Protein AF-G1V9B4-F1 (afdb_monomer_lite)

Sequence (211 aa):
GATESQLAQVEAMRAEVVKQATEEMLRSFDQSVAQRWAAVNGNSDEVGRAISQANELRETIQQFGEGSAQVAELLKLHAAETAQDAQDAAKSEYDSLKAQMDALEQQRVQLQQQAIQEQINAINEQLSAAKTLKSTWEGLDKSLGQSRYNLFAGSANLDAENRLGTVQAEFRRLSGLALGGDSDAAGQLAGVGTSLLDIVKQTAGTEEEYL

Foldseek 3Di:
DDDVVVVVVVVVVVVVVVVVVVVVVVVVVVLVVQCVVCVVVVNNVVSVVVNVLVVVLVVCCVVANCPDPSSVVSVVVVVVVVVVVVVVVVVVVVVVVVVVVVVVVVVVVVVVVVVVVVVVVVVVVVVVLVVLLVVLVVLLVVLLVVLVVCLVPDDDADPQPVVLVVLVVLLVVLVVVVVVVNSVSSNCNSVSVSSNSVSVSRVVVVVVVPD

Secondary structure (DSSP, 8-state):
---HHHHHHHHHHHHHHHHHHHHHHHHHHHHHHHHHHHHHHT-HHHHHHHHHHHHHHHHHHHHH-TTSHHHHHHHHHHHHHHHHHHHHHHHHHHHHHHHHHHHHHHHHHHHHHHHHHHHHHHHHHHHHHHHHHHHHHHHHHHHHHHHHHHHHH----SSHHHHHHHHHHHHHHHHHHHHTT-HHHHHHHHHHHHHHHHHHHHHHTTGGGG-

pLDDT: mean 85.79, std 14.51, range [43.0, 98.69]

Radius of gyration: 52.13 Å; chains: 1; bounding box: 95×35×149 Å

Structure (mmCIF, N/CA/C/O backbone):
data_AF-G1V9B4-F1
#
_entry.id   AF-G1V9B4-F1
#
loop_
_atom_site.group_PDB
_atom_site.id
_atom_site.type_symbol
_atom_site.label_atom_id
_atom_site.label_alt_id
_atom_site.label_comp_id
_atom_site.label_asym_id
_atom_site.label_entity_id
_atom_site.label_seq_id
_atom_site.pdbx_PDB_ins_code
_atom_site.Cartn_x
_atom_site.Cartn_y
_atom_site.Cartn_z
_atom_site.occupancy
_atom_site.B_iso_or_equiv
_atom_site.auth_seq_id
_atom_site.auth_comp_id
_atom_site.auth_asym_id
_atom_site.auth_atom_id
_atom_site.pdbx_PDB_model_num
ATOM 1 N N . GLY A 1 1 ? -48.824 -23.141 65.023 1.00 57.88 1 GLY A N 1
ATOM 2 C CA . GLY A 1 1 ? -48.676 -23.065 63.559 1.00 57.88 1 GLY A CA 1
ATOM 3 C C . GLY A 1 1 ? -48.365 -21.634 63.196 1.00 57.88 1 GLY A C 1
ATOM 4 O O . GLY A 1 1 ? -48.876 -20.756 63.880 1.00 57.88 1 GLY A O 1
ATOM 5 N N . ALA A 1 2 ? -47.501 -21.402 62.207 1.00 59.00 2 ALA A N 1
ATOM 6 C CA . ALA A 1 2 ? -47.277 -20.059 61.669 1.00 59.00 2 ALA A CA 1
ATOM 7 C C . ALA A 1 2 ? -48.609 -19.480 61.166 1.00 59.00 2 ALA A C 1
ATOM 9 O O . ALA A 1 2 ? -49.435 -20.223 60.632 1.00 59.00 2 ALA A O 1
ATOM 10 N N . THR A 1 3 ? -48.849 -18.190 61.386 1.00 77.56 3 THR A N 1
ATOM 11 C CA . THR A 1 3 ? -50.066 -17.524 60.898 1.00 77.56 3 THR A CA 1
ATOM 12 C C . THR A 1 3 ? -50.009 -17.399 59.371 1.00 77.56 3 THR A C 1
ATOM 14 O O . THR A 1 3 ? -48.923 -17.287 58.804 1.00 77.56 3 THR A O 1
ATOM 17 N N . GLU A 1 4 ? -51.152 -17.398 58.677 1.00 77.88 4 GLU A N 1
ATOM 18 C CA . GLU A 1 4 ? -51.216 -17.258 57.204 1.00 77.88 4 GLU A CA 1
ATOM 19 C C . GLU A 1 4 ? -50.423 -16.044 56.684 1.00 77.88 4 GLU A C 1
ATOM 21 O O . GLU A 1 4 ? -49.783 -16.115 55.639 1.00 77.88 4 GLU A O 1
ATOM 26 N N . SER A 1 5 ? -50.367 -14.959 57.465 1.00 79.12 5 SER A N 1
ATOM 27 C CA . SER A 1 5 ? -49.554 -13.773 57.167 1.00 79.12 5 SER A CA 1
ATOM 28 C C . SER A 1 5 ? -48.045 -14.048 57.128 1.00 79.12 5 SER A C 1
ATOM 30 O O . SER A 1 5 ? -47.342 -13.427 56.335 1.00 79.12 5 SER A O 1
ATOM 32 N N . GLN A 1 6 ? -47.530 -14.949 57.969 1.00 81.81 6 GLN A N 1
ATOM 33 C CA . GLN A 1 6 ? -46.116 -15.339 57.962 1.00 81.81 6 GLN A CA 1
ATOM 34 C C . GLN A 1 6 ? -45.807 -16.259 56.777 1.00 81.81 6 GLN A C 1
ATOM 36 O O . GLN A 1 6 ? -44.738 -16.144 56.183 1.00 81.81 6 GLN A O 1
ATOM 41 N N . LEU A 1 7 ? -46.750 -17.135 56.403 1.00 83.50 7 LEU A N 1
ATOM 42 C CA . LEU A 1 7 ? -46.621 -17.970 55.206 1.00 83.50 7 LEU A CA 1
ATOM 43 C C . LEU A 1 7 ? -46.573 -17.110 53.935 1.00 83.50 7 LEU A C 1
ATOM 45 O O . LEU A 1 7 ? -45.654 -17.266 53.136 1.00 83.50 7 LEU A O 1
ATOM 49 N N . ALA A 1 8 ? -47.484 -16.142 53.806 1.00 86.19 8 ALA A N 1
ATOM 50 C CA . ALA A 1 8 ? -47.526 -15.222 52.671 1.00 86.19 8 ALA A CA 1
ATOM 51 C C . ALA A 1 8 ? -46.248 -14.370 52.553 1.00 86.19 8 ALA A C 1
ATOM 53 O O . ALA A 1 8 ? -45.741 -14.149 51.455 1.00 86.19 8 ALA A O 1
ATOM 54 N N . GLN A 1 9 ? -45.683 -13.922 53.681 1.00 86.62 9 GLN A N 1
ATOM 55 C CA . GLN A 1 9 ? -44.431 -13.160 53.688 1.00 86.62 9 GLN A CA 1
ATOM 56 C C . GLN A 1 9 ? -43.230 -14.012 53.250 1.00 86.62 9 GLN A C 1
ATOM 58 O O . GLN A 1 9 ? -42.385 -13.550 52.484 1.00 86.62 9 GLN A O 1
ATOM 63 N N . VAL A 1 10 ? -43.163 -15.269 53.697 1.00 89.12 10 VAL A N 1
ATOM 64 C CA . VAL A 1 10 ? -42.107 -16.207 53.292 1.00 89.12 10 VAL A CA 1
ATOM 65 C C . VAL A 1 10 ? -42.236 -16.582 51.815 1.00 89.12 10 VAL A C 1
ATOM 67 O O . VAL A 1 10 ? -41.223 -16.668 51.123 1.00 89.12 10 VAL A O 1
ATOM 70 N N . GLU A 1 11 ? -43.452 -16.777 51.309 1.00 88.75 11 GLU A N 1
ATOM 71 C CA . GLU A 1 11 ? -43.697 -17.029 49.885 1.00 88.75 11 GLU A CA 1
ATOM 72 C C . GLU A 1 11 ? -43.315 -15.827 49.015 1.00 88.75 11 GLU A C 1
ATOM 74 O O . GLU A 1 11 ? -42.654 -16.013 47.994 1.00 88.75 11 GLU A O 1
ATOM 79 N N . ALA A 1 12 ? -43.616 -14.600 49.452 1.00 88.56 12 ALA A N 1
ATOM 80 C CA . ALA A 1 12 ? -43.183 -13.382 48.767 1.00 88.56 12 ALA A CA 1
ATOM 81 C C . ALA A 1 12 ? -41.650 -13.243 48.737 1.00 88.56 12 ALA A C 1
ATOM 83 O O . ALA A 1 12 ? -41.077 -12.962 47.685 1.00 88.56 12 ALA A O 1
ATOM 84 N N . MET A 1 13 ? -40.967 -13.512 49.857 1.00 90.56 13 MET A N 1
ATOM 85 C CA . MET A 1 13 ? -39.498 -13.522 49.894 1.00 90.56 13 MET A CA 1
ATOM 86 C C . MET A 1 13 ? -38.908 -14.598 48.978 1.00 90.56 13 MET A C 1
ATOM 88 O O . MET A 1 13 ? -37.928 -14.342 48.285 1.00 90.56 13 MET A O 1
ATOM 92 N N . ARG A 1 14 ? -39.498 -15.800 48.938 1.00 90.88 14 ARG A N 1
ATOM 93 C CA . ARG A 1 14 ? -39.057 -16.866 48.025 1.00 90.88 14 ARG A CA 1
ATOM 94 C C . ARG A 1 14 ? -39.244 -16.470 46.566 1.00 90.88 14 ARG A C 1
ATOM 96 O O . ARG A 1 14 ? -38.341 -16.710 45.773 1.00 90.88 14 ARG A O 1
ATOM 103 N N . ALA A 1 15 ? -40.379 -15.867 46.220 1.00 91.81 15 ALA A N 1
ATOM 104 C CA . ALA A 1 15 ? -40.644 -15.402 44.864 1.00 91.81 15 ALA A CA 1
ATOM 105 C C . ALA A 1 15 ? -39.626 -14.337 44.424 1.00 91.81 15 ALA A C 1
ATOM 107 O O . ALA A 1 15 ? -39.094 -14.425 43.320 1.00 91.81 15 ALA A O 1
ATOM 108 N N . GLU A 1 16 ? -39.293 -13.391 45.305 1.00 92.25 16 GLU A N 1
ATOM 109 C CA . GLU A 1 16 ? -38.298 -12.351 45.024 1.00 92.25 16 GLU A CA 1
ATOM 110 C C . GLU A 1 16 ? -36.882 -12.926 44.873 1.00 92.25 16 GLU A C 1
ATOM 112 O O . GLU A 1 16 ? -36.182 -12.609 43.915 1.00 92.25 16 GLU A O 1
ATOM 117 N N . VAL A 1 17 ? -36.473 -13.848 45.750 1.00 92.50 17 VAL A N 1
ATOM 118 C CA . VAL A 1 17 ? -35.165 -14.519 45.638 1.00 92.50 17 VAL A CA 1
ATOM 119 C C . VAL A 1 17 ? -35.066 -15.335 44.345 1.00 92.50 17 VAL A C 1
ATOM 121 O O . VAL A 1 17 ? -34.043 -15.292 43.665 1.00 92.50 17 VAL A O 1
ATOM 124 N N . VAL A 1 18 ? -36.127 -16.058 43.971 1.00 94.38 18 VAL A N 1
ATOM 125 C CA . VAL A 1 18 ? -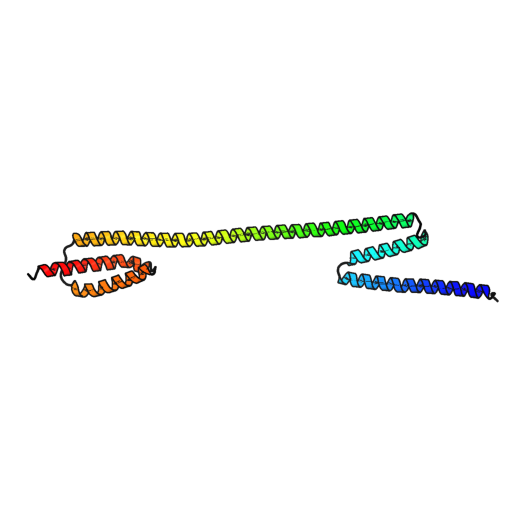36.172 -16.820 42.711 1.00 94.38 18 VAL A CA 1
ATOM 126 C C . VAL A 1 18 ? -36.081 -15.886 41.507 1.00 94.38 18 VAL A C 1
ATOM 128 O O . VAL A 1 18 ? -35.359 -16.184 40.554 1.00 94.38 18 VAL A O 1
ATOM 131 N N . LYS A 1 19 ? -36.769 -14.744 41.551 1.00 93.69 19 LYS A N 1
ATOM 132 C CA . LYS A 1 19 ? -36.711 -13.731 40.498 1.00 93.69 19 LYS A CA 1
ATOM 133 C C . LYS A 1 19 ? -35.289 -13.187 40.332 1.00 93.69 19 LYS A C 1
ATOM 135 O O . LYS A 1 19 ? -34.750 -13.253 39.230 1.00 93.69 19 LYS A O 1
ATOM 140 N N . GLN A 1 20 ? -34.650 -12.759 41.420 1.00 90.19 20 GLN A N 1
ATOM 141 C CA . GLN A 1 20 ? -33.275 -12.245 41.399 1.00 90.19 20 GLN A CA 1
ATOM 142 C C . GLN A 1 20 ? -32.268 -13.291 40.900 1.00 90.19 20 GLN A C 1
ATOM 144 O O . GLN A 1 20 ? -31.407 -12.981 40.080 1.00 90.19 20 GLN A O 1
ATOM 149 N N . ALA A 1 21 ? -32.400 -14.547 41.336 1.00 92.19 21 ALA A N 1
ATOM 150 C CA . ALA A 1 21 ? -31.553 -15.639 40.858 1.00 92.19 21 ALA A CA 1
ATOM 151 C C . ALA A 1 21 ? -31.747 -15.916 39.355 1.00 92.19 21 ALA A C 1
ATOM 153 O O . ALA A 1 21 ? -30.787 -16.228 38.650 1.00 92.19 21 ALA A O 1
ATOM 154 N N . THR A 1 22 ? -32.976 -15.778 38.852 1.00 93.75 22 THR A N 1
ATOM 155 C CA . THR A 1 22 ? -33.285 -15.953 37.425 1.00 93.75 22 THR A CA 1
ATOM 156 C C . THR A 1 22 ? -32.677 -14.829 36.585 1.00 93.75 22 THR A C 1
ATOM 158 O O . THR A 1 22 ? -32.069 -15.098 35.549 1.00 93.75 22 THR A O 1
ATOM 161 N N . GLU A 1 23 ? -32.784 -13.581 37.040 1.00 93.25 23 GLU A N 1
ATOM 162 C CA . GLU A 1 23 ? -32.165 -12.419 36.388 1.00 93.25 23 GLU A CA 1
ATOM 163 C C . GLU A 1 23 ? -30.635 -12.541 36.352 1.00 93.25 23 GLU A C 1
ATOM 165 O O . GLU A 1 23 ? -30.007 -12.278 35.325 1.00 93.25 23 GLU A O 1
ATOM 170 N N . GLU A 1 24 ? -30.031 -13.017 37.442 1.00 93.25 24 GLU A N 1
ATOM 171 C CA . GLU A 1 24 ? -28.591 -13.265 37.525 1.00 93.25 24 GLU A CA 1
ATOM 172 C C . GLU A 1 24 ? -28.121 -14.327 36.521 1.00 93.25 24 GLU A C 1
ATOM 174 O O . GLU A 1 24 ? -27.115 -14.143 35.824 1.00 93.25 24 GLU A O 1
ATOM 179 N N . MET A 1 25 ? -28.875 -15.425 36.413 1.00 95.12 25 MET A N 1
ATOM 180 C CA . MET A 1 25 ? -28.598 -16.507 35.472 1.00 95.12 25 MET A CA 1
ATOM 181 C C . MET A 1 25 ? -28.656 -16.021 34.018 1.00 95.12 25 MET A C 1
ATOM 183 O O . MET A 1 25 ? -27.726 -16.279 33.257 1.00 95.12 25 MET A O 1
ATOM 187 N N . LEU A 1 26 ? -29.709 -15.295 33.632 1.00 95.69 26 LEU A N 1
ATOM 188 C CA . LEU A 1 26 ? -29.847 -14.766 32.268 1.00 95.69 26 LEU A CA 1
ATOM 189 C C . LEU A 1 26 ? -28.711 -13.800 31.919 1.00 95.69 26 LEU A C 1
ATOM 191 O O . LEU A 1 26 ? -28.072 -13.929 30.881 1.00 95.69 26 LEU A O 1
ATOM 195 N N . ARG A 1 27 ? -28.384 -12.894 32.837 1.00 95.38 27 ARG A N 1
ATOM 196 C CA . ARG A 1 27 ? -27.317 -11.909 32.653 1.00 95.38 27 ARG A CA 1
ATOM 197 C C . ARG A 1 27 ? -25.941 -12.555 32.477 1.00 95.38 27 ARG A C 1
ATOM 199 O O . ARG A 1 27 ? -25.186 -12.159 31.594 1.00 95.38 27 ARG A O 1
ATOM 206 N N . SER A 1 28 ? -25.600 -13.545 33.303 1.00 95.25 28 SER A N 1
ATOM 207 C CA . SER A 1 28 ? -24.328 -14.277 33.171 1.00 95.25 28 SER A CA 1
ATOM 208 C C . SER A 1 28 ? -24.239 -15.069 31.861 1.00 95.25 28 SER A C 1
ATOM 210 O O . SER A 1 28 ? -23.169 -15.129 31.250 1.00 95.25 28 SER A O 1
ATOM 212 N N . PHE A 1 29 ? -25.361 -15.618 31.386 1.00 97.25 29 PHE A N 1
ATOM 213 C CA . PHE A 1 29 ? -25.444 -16.231 30.063 1.00 97.25 29 PHE A CA 1
ATOM 214 C C . PHE A 1 29 ? -25.174 -15.203 28.953 1.00 97.25 29 PHE A C 1
ATOM 216 O O . PHE A 1 29 ? -24.314 -15.446 28.105 1.00 97.25 29 PHE A O 1
ATOM 223 N N . ASP A 1 30 ? -25.819 -14.036 28.997 1.00 96.88 30 ASP A N 1
ATOM 224 C CA . ASP A 1 30 ? -25.622 -12.970 28.008 1.00 96.88 30 ASP A CA 1
ATOM 225 C C . ASP A 1 30 ? -24.174 -12.455 27.991 1.00 96.88 30 ASP A C 1
ATOM 227 O O . ASP A 1 30 ? -23.580 -12.300 26.922 1.00 96.88 30 ASP A O 1
ATOM 231 N N . GLN A 1 31 ? -23.560 -12.267 29.165 1.00 96.56 31 GLN A N 1
ATOM 232 C CA . GLN A 1 31 ? -22.145 -11.894 29.289 1.00 96.56 31 GLN A CA 1
ATOM 233 C C . GLN A 1 31 ? -21.221 -12.954 28.675 1.00 96.56 31 GLN A C 1
ATOM 235 O O . GLN A 1 31 ? -20.288 -12.616 27.946 1.00 96.56 31 GLN A O 1
ATOM 240 N N . SER A 1 32 ? -21.500 -14.239 28.913 1.00 96.88 32 SER A N 1
ATOM 241 C CA . SER A 1 32 ? -20.736 -15.339 28.317 1.00 96.88 32 SER A CA 1
ATOM 242 C C . SER A 1 32 ? -20.848 -15.350 26.790 1.00 96.88 32 SER A C 1
ATOM 244 O O . SER A 1 32 ? -19.845 -15.517 26.089 1.00 96.88 32 SER A O 1
ATOM 246 N N . VAL A 1 33 ? -22.052 -15.135 26.253 1.00 97.31 33 VAL A N 1
ATOM 247 C CA . VAL A 1 33 ? -22.269 -15.034 24.804 1.00 97.31 33 VAL A CA 1
ATOM 248 C C . VAL A 1 33 ? -21.520 -13.832 24.228 1.00 97.31 33 VAL A C 1
ATOM 250 O O . VAL A 1 33 ? -20.831 -13.989 23.218 1.00 97.31 33 VAL A O 1
ATOM 253 N N . ALA A 1 34 ? -21.5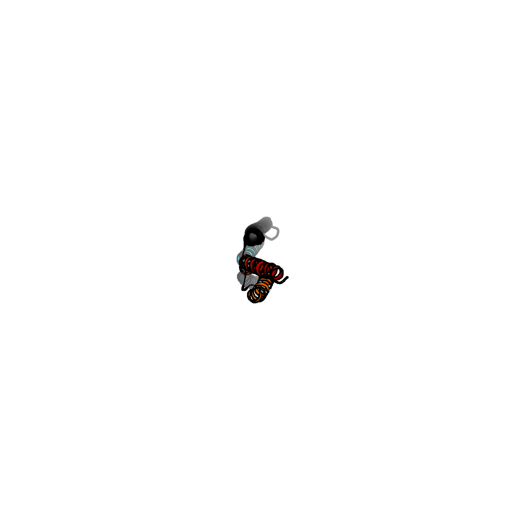87 -12.670 24.883 1.00 96.12 34 ALA A N 1
ATOM 254 C CA . ALA A 1 34 ? -20.889 -11.459 24.461 1.00 96.12 34 ALA A CA 1
ATOM 255 C C . ALA A 1 34 ? -19.366 -11.659 24.414 1.00 96.12 34 ALA A C 1
ATOM 257 O O . ALA A 1 34 ? -18.748 -11.359 23.396 1.00 96.12 34 ALA A O 1
ATOM 258 N N . GLN A 1 35 ? -18.763 -12.247 25.453 1.00 96.25 35 GLN A N 1
ATOM 259 C CA . GLN A 1 35 ? -17.324 -12.550 25.482 1.00 96.25 35 GLN A CA 1
ATOM 260 C C . GLN A 1 35 ? -16.905 -13.499 24.357 1.00 96.25 35 GLN A C 1
ATOM 262 O O . GLN A 1 35 ? -15.868 -13.306 23.724 1.00 96.25 35 GLN A O 1
ATOM 267 N N . ARG A 1 36 ? -17.716 -14.526 24.075 1.00 96.88 36 ARG A N 1
ATOM 268 C CA . ARG A 1 36 ? -17.431 -15.467 22.985 1.00 96.88 36 ARG A CA 1
ATOM 269 C C . ARG A 1 36 ? -17.510 -14.798 21.619 1.00 96.88 36 ARG A C 1
ATOM 271 O O . ARG A 1 36 ? -16.655 -15.062 20.781 1.00 96.88 36 ARG A O 1
ATOM 278 N N . TRP A 1 37 ? -18.503 -13.939 21.395 1.00 96.88 37 TRP A N 1
ATOM 279 C CA . TRP A 1 37 ? -18.579 -13.139 20.171 1.00 96.88 37 TRP A CA 1
ATOM 280 C C . TRP A 1 37 ? -17.380 -12.197 20.054 1.00 96.88 37 TRP A C 1
ATOM 282 O O . TRP A 1 37 ? -16.812 -12.052 18.974 1.00 96.88 37 TRP A O 1
ATOM 292 N N . ALA A 1 38 ? -16.946 -11.620 21.172 1.00 96.19 38 ALA A N 1
ATOM 293 C CA . ALA A 1 38 ? -15.832 -10.691 21.190 1.00 96.19 38 ALA A CA 1
ATOM 294 C C . ALA A 1 38 ? -14.496 -11.344 20.824 1.00 96.19 38 ALA A C 1
ATOM 296 O O . ALA A 1 38 ? -13.718 -10.798 20.044 1.00 96.19 38 ALA A O 1
ATOM 297 N N . ALA A 1 39 ? -14.282 -12.572 21.303 1.00 95.50 39 ALA A N 1
ATOM 298 C CA . ALA A 1 39 ? -13.136 -13.387 20.920 1.00 95.50 39 ALA A CA 1
ATOM 299 C C . ALA A 1 39 ? -13.102 -13.686 19.416 1.00 95.50 39 ALA A C 1
ATOM 301 O O . ALA A 1 39 ? -12.025 -13.740 18.829 1.00 95.50 39 ALA A O 1
ATOM 302 N N . VAL A 1 40 ? -14.268 -13.854 18.785 1.00 96.44 40 VAL A N 1
ATOM 303 C CA . VAL A 1 40 ? -14.361 -14.055 17.332 1.00 96.44 40 VAL A CA 1
ATOM 304 C C . VAL A 1 40 ? -14.083 -12.757 16.567 1.00 96.44 40 VAL A C 1
ATOM 306 O O . VAL A 1 40 ? -13.457 -12.802 15.513 1.00 96.44 40 VAL A O 1
ATOM 309 N N . ASN A 1 41 ? -14.499 -11.609 17.101 1.00 93.88 41 ASN A N 1
ATOM 310 C CA . ASN A 1 41 ? -14.332 -10.302 16.459 1.00 93.88 41 ASN A CA 1
ATOM 311 C C . ASN A 1 41 ? -13.005 -9.604 16.747 1.00 93.88 41 ASN A C 1
ATOM 313 O O . ASN A 1 41 ? -12.725 -8.571 16.145 1.00 93.88 41 ASN A O 1
ATOM 317 N N . GLY A 1 42 ? -12.204 -10.133 17.671 1.00 92.88 42 GLY A N 1
ATOM 318 C CA . GLY A 1 42 ? -10.967 -9.489 18.101 1.00 92.88 42 GLY A CA 1
ATOM 319 C C . GLY A 1 42 ? -11.177 -8.258 18.988 1.00 92.88 42 GLY A C 1
ATOM 320 O O . GLY A 1 42 ? -10.242 -7.488 19.151 1.00 92.88 42 GLY A O 1
ATOM 321 N N . ASN A 1 43 ? -12.362 -8.079 19.584 1.00 93.38 43 ASN A N 1
ATOM 322 C CA . ASN A 1 43 ? -12.668 -6.979 20.512 1.00 93.38 43 ASN A CA 1
ATOM 323 C C . ASN A 1 43 ? -12.915 -7.464 21.956 1.00 93.38 43 ASN A C 1
ATOM 325 O O . ASN A 1 43 ? -13.689 -6.873 22.713 1.00 93.38 43 ASN A O 1
ATOM 329 N N . SER A 1 44 ? -12.253 -8.559 22.348 1.00 93.31 44 SER A N 1
ATOM 330 C CA . SER A 1 44 ? -12.340 -9.158 23.690 1.00 93.31 44 SER A CA 1
ATOM 331 C C . SER A 1 44 ? -12.050 -8.175 24.819 1.00 93.31 44 SER A C 1
ATOM 333 O O . SER A 1 44 ? -12.726 -8.227 25.844 1.00 93.31 44 SER A O 1
ATOM 335 N N . ASP A 1 45 ? -11.074 -7.286 24.638 1.00 91.50 45 ASP A N 1
ATOM 336 C CA . ASP A 1 45 ? -10.645 -6.355 25.685 1.00 91.50 45 ASP A CA 1
ATOM 337 C C . ASP A 1 45 ? -11.702 -5.271 25.941 1.00 91.50 45 ASP A C 1
ATOM 339 O O . ASP A 1 45 ? -12.010 -4.949 27.088 1.00 91.50 45 ASP A O 1
ATOM 343 N N . GLU A 1 46 ? -12.334 -4.752 24.885 1.00 91.94 46 GLU A N 1
ATOM 344 C CA . GLU A 1 46 ? -13.444 -3.797 24.992 1.00 91.94 46 GLU A CA 1
ATOM 345 C C . GLU A 1 46 ? -14.673 -4.431 25.638 1.00 91.94 46 GLU A C 1
ATOM 347 O O . GLU A 1 46 ? -15.231 -3.881 26.589 1.00 91.94 46 GLU A O 1
ATOM 352 N N . VAL A 1 47 ? -15.070 -5.621 25.181 1.00 94.88 47 VAL A N 1
ATOM 353 C CA . VAL A 1 47 ? -16.235 -6.318 25.744 1.00 94.88 47 VAL A CA 1
ATOM 354 C C . VAL A 1 47 ? -15.972 -6.776 27.181 1.00 94.88 47 VAL A C 1
ATOM 356 O O . VAL A 1 47 ? -16.860 -6.678 28.027 1.00 94.88 47 VAL A O 1
ATOM 359 N N . GLY A 1 48 ? -14.757 -7.229 27.492 1.00 94.75 48 GLY A N 1
ATOM 360 C CA . GLY A 1 48 ? -14.349 -7.599 28.847 1.00 94.75 48 GLY A CA 1
ATOM 361 C C . GLY A 1 48 ? -14.434 -6.423 29.818 1.00 94.75 48 GLY A C 1
ATOM 362 O O . GLY A 1 48 ? -15.017 -6.560 30.896 1.00 94.75 48 GLY A O 1
ATOM 363 N N . ARG A 1 49 ? -13.936 -5.249 29.412 1.00 93.88 49 ARG A N 1
ATOM 364 C CA . ARG A 1 49 ? -14.053 -4.014 30.198 1.00 93.88 49 ARG A CA 1
ATOM 365 C C . ARG A 1 49 ? -15.499 -3.574 30.379 1.00 93.88 49 ARG A C 1
ATOM 367 O O . ARG A 1 49 ? -15.903 -3.344 31.513 1.00 93.88 49 ARG A O 1
ATOM 374 N N . ALA A 1 50 ? -16.300 -3.548 29.312 1.00 94.69 50 ALA A N 1
ATOM 375 C CA . ALA A 1 50 ? -17.714 -3.176 29.393 1.00 94.69 50 ALA A CA 1
ATOM 376 C C . ALA A 1 50 ? -18.501 -4.083 30.359 1.00 94.69 50 ALA A C 1
ATOM 378 O O . ALA A 1 50 ? -19.353 -3.613 31.114 1.00 94.69 50 ALA A O 1
ATOM 379 N N . ILE A 1 51 ? -18.189 -5.383 30.383 1.00 95.56 51 ILE A N 1
ATOM 380 C CA . ILE A 1 51 ? -18.773 -6.332 31.339 1.00 95.56 51 ILE A CA 1
ATOM 381 C C . ILE A 1 51 ? -18.318 -6.036 32.776 1.00 95.56 51 ILE A C 1
ATOM 383 O O . ILE A 1 51 ? -19.156 -6.073 33.679 1.00 95.56 51 ILE A O 1
ATOM 387 N N . SER A 1 52 ? -17.033 -5.727 33.000 1.00 95.44 52 SER A N 1
ATOM 388 C CA . SER A 1 52 ? -16.525 -5.335 34.328 1.00 95.44 52 SER A CA 1
ATOM 389 C C . SER A 1 52 ? -17.227 -4.080 34.835 1.00 95.44 52 SER A C 1
ATOM 391 O O . SER A 1 52 ? -17.851 -4.113 35.892 1.00 95.44 52 SER A O 1
ATOM 393 N N . GLN A 1 53 ? -17.249 -3.024 34.020 1.00 96.38 53 GLN A N 1
ATOM 394 C CA . GLN A 1 53 ? -17.906 -1.755 34.329 1.00 96.38 53 GLN A CA 1
ATOM 395 C C . GLN A 1 53 ? -19.405 -1.941 34.624 1.00 96.38 53 GLN A C 1
ATOM 397 O O . GLN A 1 53 ? -19.939 -1.356 35.566 1.00 96.38 53 GLN A O 1
ATOM 402 N N . ALA A 1 54 ? -20.103 -2.796 33.868 1.00 95.62 54 ALA A N 1
ATOM 403 C CA . ALA A 1 54 ? -21.512 -3.104 34.120 1.00 95.62 54 ALA A CA 1
ATOM 404 C C . ALA A 1 54 ? -21.733 -3.851 35.450 1.00 95.62 54 ALA A C 1
ATOM 406 O O . ALA A 1 54 ? -22.720 -3.598 36.148 1.00 95.62 54 ALA A O 1
ATOM 407 N N . ASN A 1 55 ? -20.826 -4.763 35.815 1.00 95.81 55 ASN A N 1
ATOM 408 C CA . ASN A 1 55 ? -20.875 -5.466 37.097 1.00 95.81 55 ASN A CA 1
ATOM 409 C C . ASN A 1 55 ? -20.582 -4.513 38.270 1.00 95.81 55 ASN A C 1
ATOM 411 O O . ASN A 1 55 ? -21.347 -4.499 39.234 1.00 95.81 55 ASN A O 1
ATOM 415 N N . GLU A 1 56 ? -19.549 -3.677 38.152 1.00 97.50 56 GLU A N 1
ATOM 416 C CA . GLU A 1 56 ? -19.160 -2.673 39.152 1.00 97.50 56 GLU A CA 1
ATOM 417 C C . GLU A 1 56 ? -20.263 -1.635 39.383 1.00 97.50 56 GLU A C 1
ATOM 419 O O . GLU A 1 56 ? -20.606 -1.320 40.526 1.00 97.50 56 GLU A O 1
ATOM 424 N N . LEU A 1 57 ? -20.891 -1.147 38.309 1.00 97.31 57 LEU A N 1
ATOM 425 C CA . LEU A 1 57 ? -22.013 -0.216 38.404 1.00 97.31 57 LEU A CA 1
ATOM 426 C C . LEU A 1 57 ? -23.188 -0.839 39.156 1.00 97.31 57 LEU A C 1
ATOM 428 O O . LEU A 1 57 ? -23.766 -0.206 40.039 1.00 97.31 57 LEU A O 1
ATOM 432 N N . ARG A 1 58 ? -23.529 -2.091 38.843 1.00 95.56 58 ARG A N 1
ATOM 433 C CA . ARG A 1 58 ? -24.625 -2.801 39.506 1.00 95.56 58 ARG A CA 1
ATOM 434 C C . ARG A 1 58 ? -24.356 -3.009 40.992 1.00 95.56 58 ARG A C 1
ATOM 436 O O . ARG A 1 58 ? -25.254 -2.771 41.796 1.00 95.56 58 ARG A O 1
ATOM 443 N N . GLU A 1 59 ? -23.155 -3.449 41.352 1.00 96.44 59 GLU A N 1
ATOM 444 C CA . GLU A 1 59 ? -22.768 -3.627 42.754 1.00 96.44 59 GLU A CA 1
ATOM 445 C C . GLU A 1 59 ? -22.841 -2.295 43.512 1.00 96.44 59 GLU A C 1
ATOM 447 O O . GLU A 1 59 ? -23.418 -2.216 44.598 1.00 96.44 59 GLU A O 1
ATOM 452 N N . THR A 1 60 ? -22.369 -1.215 42.889 1.00 97.25 60 THR A N 1
ATOM 453 C CA . THR A 1 60 ? -22.409 0.130 43.474 1.00 97.25 60 THR A CA 1
ATOM 454 C C . THR A 1 60 ? -23.847 0.634 43.645 1.00 97.25 60 THR A C 1
ATOM 456 O O . THR A 1 60 ? -24.185 1.188 44.691 1.00 97.25 60 THR A O 1
ATOM 459 N N . ILE A 1 61 ? -24.735 0.391 42.674 1.00 97.12 61 ILE A N 1
ATOM 460 C CA . ILE A 1 61 ? -26.166 0.719 42.784 1.00 97.12 61 ILE A CA 1
ATOM 461 C C . ILE A 1 61 ? -26.823 -0.077 43.916 1.00 97.12 61 ILE A C 1
ATOM 463 O O . ILE A 1 61 ? -27.609 0.488 44.673 1.00 97.12 61 ILE A O 1
ATOM 467 N N . GLN A 1 62 ? -26.496 -1.363 44.071 1.00 94.69 62 GLN A N 1
ATOM 468 C CA . GLN A 1 62 ? -27.036 -2.190 45.156 1.00 94.69 62 GLN A CA 1
ATOM 469 C C . GLN A 1 62 ? -26.590 -1.703 46.541 1.00 94.69 62 GLN A C 1
ATOM 471 O O . GLN A 1 62 ? -27.378 -1.752 47.483 1.00 94.69 62 GLN A O 1
ATOM 476 N N . GLN A 1 63 ? -25.350 -1.224 46.670 1.00 96.81 63 GLN A N 1
ATOM 477 C CA . GLN A 1 63 ? -24.797 -0.772 47.949 1.00 96.81 63 GLN A CA 1
ATOM 478 C C . GLN A 1 63 ? -25.213 0.658 48.322 1.00 96.81 63 GLN A C 1
ATOM 480 O O . GLN A 1 63 ? -25.521 0.923 49.484 1.00 96.81 63 GLN A O 1
ATOM 485 N N . PHE A 1 64 ? -25.216 1.582 47.359 1.00 96.50 64 PHE A N 1
ATOM 486 C CA . PHE A 1 64 ? -25.361 3.020 47.622 1.00 96.50 64 PHE A CA 1
ATOM 487 C C . PHE A 1 64 ? -26.658 3.624 47.071 1.00 96.50 64 PHE A C 1
ATOM 489 O O . PHE A 1 64 ? -27.056 4.709 47.494 1.00 96.50 64 PHE A O 1
ATOM 496 N N . GLY A 1 65 ? -27.342 2.928 46.163 1.00 96.25 65 GLY A N 1
ATOM 497 C CA . GLY A 1 65 ? -28.512 3.429 45.449 1.00 96.25 65 GLY A CA 1
ATOM 498 C C . GLY A 1 65 ? -28.146 4.237 44.202 1.00 96.25 65 GLY A C 1
ATOM 499 O O . GLY A 1 65 ? -27.101 4.885 44.129 1.00 96.25 65 GLY A O 1
ATOM 500 N N . GLU A 1 66 ? -29.041 4.216 43.216 1.00 94.69 66 GLU A N 1
ATOM 501 C CA . GLU A 1 66 ? -28.839 4.811 41.885 1.00 94.69 66 GLU A CA 1
ATOM 502 C C . GLU A 1 66 ? -28.600 6.330 41.920 1.00 94.69 66 GLU A C 1
ATOM 504 O O . GLU A 1 66 ? -27.782 6.850 41.170 1.00 94.69 66 GLU A O 1
ATOM 509 N N . GLY A 1 67 ? -29.256 7.047 42.838 1.00 95.69 67 GLY A N 1
ATOM 510 C CA . GLY A 1 67 ? -29.095 8.497 43.007 1.00 95.69 67 GLY A CA 1
ATOM 511 C C . GLY A 1 67 ? -27.899 8.920 43.867 1.00 95.69 67 GLY A C 1
ATOM 512 O O . GLY A 1 67 ? -27.817 10.086 44.253 1.00 95.69 67 GLY A O 1
ATOM 513 N N . SER A 1 68 ? -27.014 7.992 44.240 1.00 97.75 68 SER A N 1
ATOM 514 C CA . SER A 1 68 ? -25.879 8.300 45.111 1.00 97.75 68 SER A CA 1
ATOM 515 C C . SER A 1 68 ? -24.756 9.039 44.383 1.00 97.75 68 SER A C 1
ATOM 517 O O . SER A 1 68 ? -24.558 8.907 43.173 1.00 97.75 68 SER A O 1
ATOM 519 N N . ALA A 1 69 ? -23.963 9.797 45.145 1.00 97.50 69 ALA A N 1
ATOM 520 C CA . ALA A 1 69 ? -22.762 10.444 44.620 1.00 97.50 69 ALA A CA 1
ATOM 521 C C . ALA A 1 69 ? -21.730 9.412 44.129 1.00 97.50 69 ALA A C 1
ATOM 523 O O . ALA A 1 69 ? -21.037 9.660 43.148 1.00 97.50 69 ALA A O 1
ATOM 524 N N . GLN A 1 70 ? -21.662 8.246 44.779 1.00 97.25 70 GLN A N 1
ATOM 525 C CA . GLN A 1 70 ? -20.780 7.137 44.418 1.00 97.25 70 GLN A CA 1
ATOM 526 C C . GLN A 1 70 ? -21.106 6.594 43.022 1.00 97.25 70 GLN A C 1
ATOM 528 O O . GLN A 1 70 ? -20.204 6.448 42.203 1.00 97.25 70 GLN A O 1
ATOM 533 N N . VAL A 1 71 ? -22.391 6.365 42.720 1.00 98.00 71 VAL A N 1
ATOM 534 C CA . VAL A 1 71 ? -22.831 5.940 41.380 1.00 98.00 71 VAL A CA 1
ATOM 535 C C . VAL A 1 71 ? -22.542 7.024 40.339 1.00 98.00 71 VAL A C 1
ATOM 537 O O . VAL A 1 71 ? -22.051 6.718 39.254 1.00 98.00 71 VAL A O 1
ATOM 540 N N . ALA A 1 72 ? -22.785 8.295 40.669 1.00 97.88 72 ALA A N 1
ATOM 541 C CA . ALA A 1 72 ? -22.516 9.402 39.754 1.00 97.88 72 ALA A CA 1
ATOM 542 C C . ALA A 1 72 ? -21.021 9.546 39.408 1.00 97.88 72 ALA A C 1
ATOM 544 O O . ALA A 1 72 ? -20.687 9.786 38.249 1.00 97.88 72 ALA A O 1
ATOM 545 N N . GLU A 1 73 ? -20.120 9.397 40.382 1.00 97.81 73 GLU A N 1
ATOM 546 C CA . GLU A 1 73 ? -18.673 9.430 40.134 1.00 97.81 73 GLU A CA 1
ATOM 547 C C . GLU A 1 73 ? -18.190 8.207 39.347 1.00 97.81 73 GLU A C 1
ATOM 549 O O . GLU A 1 73 ? -17.405 8.365 38.413 1.00 97.81 73 GLU A O 1
ATOM 554 N N . LEU A 1 74 ? -18.712 7.011 39.634 1.00 97.94 74 LEU A N 1
ATOM 555 C CA . LEU A 1 74 ? -18.375 5.808 38.869 1.00 97.94 74 LEU A CA 1
ATOM 556 C C . LEU A 1 74 ? -18.772 5.938 37.388 1.00 97.94 74 LEU A C 1
ATOM 558 O O . LEU A 1 74 ? -17.986 5.620 36.500 1.00 97.94 74 LEU A O 1
ATOM 562 N N . LEU A 1 75 ? -19.959 6.481 37.103 1.00 97.38 75 LEU A N 1
ATOM 563 C CA . LEU A 1 75 ? -20.400 6.734 35.727 1.00 97.38 75 LEU A CA 1
ATOM 564 C C . LEU A 1 75 ? -19.500 7.740 34.995 1.00 97.38 75 LEU A C 1
ATOM 566 O O . LEU A 1 75 ? -19.210 7.555 33.812 1.00 97.38 75 LEU A O 1
ATOM 570 N N . LYS A 1 76 ? -19.036 8.793 35.683 1.00 97.81 76 LYS A N 1
ATOM 571 C CA . LYS A 1 76 ? -18.069 9.741 35.105 1.00 97.81 76 LYS A CA 1
ATOM 572 C C . LYS A 1 76 ? -16.734 9.065 34.809 1.00 97.81 76 LYS A C 1
ATOM 574 O O . LYS A 1 76 ? -16.156 9.339 33.760 1.00 97.81 76 LYS A O 1
ATOM 579 N N . LEU A 1 77 ? -16.260 8.199 35.706 1.00 97.31 77 LEU A N 1
ATOM 580 C CA . LEU A 1 77 ? -15.024 7.447 35.511 1.00 97.31 77 LEU A CA 1
ATOM 581 C C . LEU A 1 77 ? -15.126 6.536 34.283 1.00 97.31 77 LEU A C 1
ATOM 583 O O . LEU A 1 77 ? -14.292 6.650 33.393 1.00 97.31 77 LEU A O 1
ATOM 587 N N . HIS A 1 78 ? -16.190 5.736 34.164 1.00 96.94 78 HIS A N 1
ATOM 588 C CA . HIS A 1 78 ? -16.403 4.879 32.990 1.00 96.94 78 HIS A CA 1
ATOM 589 C C . HIS A 1 78 ? -16.463 5.681 31.683 1.00 96.94 78 HIS A C 1
ATOM 591 O O . HIS A 1 78 ? -15.918 5.262 30.660 1.00 96.94 78 HIS A O 1
ATOM 597 N N . ALA A 1 79 ? -17.108 6.853 31.701 1.00 96.12 79 ALA A N 1
ATOM 598 C CA . ALA A 1 79 ? -17.151 7.734 30.539 1.00 96.12 79 ALA A CA 1
ATOM 599 C C . ALA A 1 79 ? -15.756 8.268 30.168 1.00 96.12 79 ALA A C 1
ATOM 601 O O . ALA A 1 79 ? -15.426 8.339 28.984 1.00 96.12 79 ALA A O 1
ATOM 602 N N . ALA A 1 80 ? -14.932 8.615 31.161 1.00 97.00 80 ALA A N 1
ATOM 603 C CA . ALA A 1 80 ? -13.555 9.047 30.943 1.00 97.00 80 ALA A CA 1
ATOM 604 C C . ALA A 1 80 ? -12.672 7.911 30.401 1.00 97.00 80 ALA A C 1
ATOM 606 O O . ALA A 1 80 ? -11.935 8.132 29.443 1.00 97.00 80 ALA A O 1
ATOM 607 N N . GLU A 1 81 ? -12.791 6.699 30.948 1.00 95.19 81 GLU A N 1
ATOM 608 C CA . GLU A 1 81 ? -12.085 5.504 30.465 1.00 95.19 81 GLU A CA 1
ATOM 609 C C . GLU A 1 81 ? -12.452 5.191 29.009 1.00 95.19 81 GLU A C 1
ATOM 611 O O . GLU A 1 81 ? -11.573 5.050 28.164 1.00 95.19 81 GLU A O 1
ATOM 616 N N . THR A 1 82 ? -13.749 5.203 28.684 1.00 92.12 82 THR A N 1
ATOM 617 C CA . THR A 1 82 ? -14.236 4.981 27.311 1.00 92.12 82 THR A CA 1
ATOM 618 C C . THR A 1 82 ? -13.696 6.037 26.341 1.00 92.12 82 THR A C 1
ATOM 620 O O . THR A 1 82 ? -13.326 5.725 25.209 1.00 92.12 82 THR A O 1
ATOM 623 N N . ALA A 1 83 ? -13.638 7.303 26.769 1.00 94.94 83 ALA A N 1
ATOM 624 C CA . ALA A 1 83 ? -13.093 8.382 25.950 1.00 94.94 83 ALA A CA 1
ATOM 625 C C . ALA A 1 83 ? -11.580 8.229 25.722 1.00 94.94 83 ALA A C 1
ATOM 627 O O . ALA A 1 83 ? -11.100 8.503 24.621 1.00 94.94 83 ALA A O 1
ATOM 628 N N . GLN A 1 84 ? -10.841 7.784 26.740 1.00 95.38 84 GLN A N 1
ATOM 629 C CA . GLN A 1 84 ? -9.408 7.532 26.633 1.00 95.38 84 GLN A CA 1
ATOM 630 C C . GLN A 1 84 ? -9.112 6.356 25.694 1.00 95.38 84 GLN A C 1
ATOM 632 O O . GLN A 1 84 ? -8.257 6.477 24.822 1.00 95.38 84 GLN A O 1
ATOM 637 N N . ASP A 1 85 ? -9.873 5.269 25.792 1.00 91.38 85 ASP A N 1
ATOM 638 C CA . ASP A 1 85 ? -9.740 4.123 24.890 1.00 91.38 85 ASP A CA 1
ATOM 639 C C . ASP A 1 85 ? -9.988 4.510 23.428 1.00 91.38 85 ASP A C 1
ATOM 641 O O . ASP A 1 85 ? -9.205 4.164 22.542 1.00 91.38 85 ASP A O 1
ATOM 645 N N . ALA A 1 86 ? -11.041 5.292 23.173 1.00 91.50 86 ALA A N 1
ATOM 646 C CA . ALA A 1 86 ? -11.331 5.803 21.838 1.00 91.50 86 ALA A CA 1
ATOM 647 C C . ALA A 1 86 ? -10.203 6.711 21.310 1.00 91.50 86 ALA A C 1
ATOM 649 O O . ALA A 1 86 ? -9.877 6.676 20.122 1.00 91.50 86 ALA A O 1
ATOM 650 N N . GLN A 1 87 ? -9.586 7.513 22.184 1.00 97.19 87 GLN A N 1
ATOM 651 C CA . GLN A 1 87 ? -8.440 8.348 21.833 1.00 97.19 87 GLN A CA 1
ATOM 652 C C . GLN A 1 87 ? -7.208 7.506 21.472 1.00 97.19 87 GLN A C 1
ATOM 654 O O . GLN A 1 87 ? -6.546 7.796 20.471 1.00 97.19 87 GLN A O 1
ATOM 659 N N . ASP A 1 88 ? -6.900 6.479 22.261 1.00 95.44 88 ASP A N 1
ATOM 660 C CA . ASP A 1 88 ? -5.752 5.601 22.032 1.00 95.44 88 ASP A CA 1
ATOM 661 C C . ASP A 1 88 ? -5.930 4.764 20.756 1.00 95.44 88 ASP A C 1
ATOM 663 O O . ASP A 1 88 ? -4.994 4.653 19.957 1.00 95.44 88 ASP A O 1
ATOM 667 N N . ALA A 1 89 ? -7.145 4.269 20.495 1.00 92.75 89 ALA A N 1
ATOM 668 C CA . ALA A 1 89 ? -7.494 3.595 19.245 1.00 92.75 89 ALA A CA 1
ATOM 669 C C . ALA A 1 89 ? -7.304 4.523 18.033 1.00 92.75 89 ALA A C 1
ATOM 671 O O . ALA A 1 89 ? -6.581 4.179 17.096 1.00 92.75 89 ALA A O 1
ATOM 672 N N . ALA A 1 90 ? -7.854 5.741 18.083 1.00 96.38 90 ALA A N 1
ATOM 673 C CA . ALA A 1 90 ? -7.704 6.723 17.008 1.00 96.38 90 ALA A CA 1
ATOM 674 C C . ALA A 1 90 ? -6.234 7.103 16.759 1.00 96.38 90 ALA A C 1
ATOM 676 O O . ALA A 1 90 ? -5.818 7.312 15.617 1.00 96.38 90 ALA A O 1
ATOM 677 N N . LYS A 1 91 ? -5.421 7.177 17.818 1.00 97.94 91 LYS A N 1
ATOM 678 C CA . LYS A 1 91 ? -3.983 7.432 17.701 1.00 97.94 91 LYS A CA 1
ATOM 679 C C . LYS A 1 91 ? -3.255 6.271 17.022 1.00 97.94 91 LYS A C 1
ATOM 681 O O . LYS A 1 91 ? -2.432 6.512 16.143 1.00 97.94 91 LYS A O 1
ATOM 686 N N . SER A 1 92 ? -3.582 5.031 17.385 1.00 96.69 92 SER A N 1
ATOM 687 C CA . SER A 1 92 ? -3.021 3.840 16.742 1.00 96.69 92 SER A CA 1
ATOM 688 C C . SER A 1 92 ? -3.380 3.772 15.252 1.00 96.69 92 SER A C 1
ATOM 690 O O . SER A 1 92 ? -2.508 3.529 14.413 1.00 96.69 92 SER A O 1
ATOM 692 N N . GLU A 1 93 ? -4.635 4.068 14.902 1.00 96.81 93 GLU A N 1
ATOM 693 C CA . GLU A 1 93 ? -5.081 4.149 13.508 1.00 96.81 93 GLU A CA 1
ATOM 694 C C . GLU A 1 93 ? -4.348 5.246 12.733 1.00 96.81 93 GLU A C 1
ATOM 696 O O . GLU A 1 93 ? -3.895 5.013 11.610 1.00 96.81 93 GLU A O 1
ATOM 701 N N . TYR A 1 94 ? -4.178 6.425 13.337 1.00 98.25 94 TYR A N 1
ATOM 702 C CA . TYR A 1 94 ? -3.423 7.523 12.738 1.00 98.25 94 TYR A CA 1
ATOM 703 C C . TYR A 1 94 ? -1.967 7.131 12.458 1.00 98.25 94 TYR A C 1
ATOM 705 O O . TYR A 1 94 ? -1.473 7.359 11.351 1.00 98.25 94 TYR A O 1
ATOM 713 N N . ASP A 1 95 ? -1.287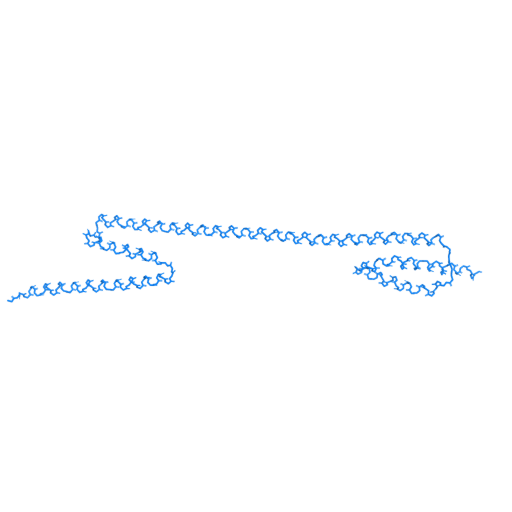 6.521 13.430 1.00 98.44 95 ASP A N 1
ATOM 714 C CA . ASP A 1 95 ? 0.109 6.100 13.286 1.00 98.44 95 ASP A CA 1
ATOM 715 C C . ASP A 1 95 ? 0.254 5.020 12.197 1.00 98.44 95 ASP A C 1
ATOM 717 O O . ASP A 1 95 ? 1.170 5.084 11.372 1.00 98.44 95 ASP A O 1
ATOM 721 N N . SER A 1 96 ? -0.692 4.077 12.127 1.00 98.31 96 SER A N 1
ATOM 722 C CA . SER A 1 96 ? -0.762 3.064 11.064 1.00 98.31 96 SER A CA 1
ATOM 723 C C . SER A 1 96 ? -0.970 3.690 9.683 1.00 98.31 96 SER A C 1
ATOM 725 O O . SER A 1 96 ? -0.248 3.374 8.733 1.00 98.31 96 SER A O 1
ATOM 727 N N . LEU A 1 97 ? -1.921 4.621 9.562 1.00 98.50 97 LEU A N 1
ATOM 728 C CA . LEU A 1 97 ? -2.202 5.309 8.305 1.00 98.50 97 LEU A CA 1
ATOM 729 C C . LEU A 1 97 ? -0.998 6.134 7.841 1.00 98.50 97 LEU A C 1
ATOM 731 O O . LEU A 1 97 ? -0.666 6.146 6.655 1.00 98.50 97 LEU A O 1
ATOM 735 N N . LYS A 1 98 ? -0.310 6.792 8.775 1.00 98.25 98 LYS A N 1
ATOM 736 C CA . LYS A 1 98 ? 0.910 7.544 8.491 1.00 98.25 98 LYS A CA 1
ATOM 737 C C . LYS A 1 98 ? 2.021 6.640 7.960 1.00 98.25 98 LYS A C 1
ATOM 739 O O . LYS A 1 98 ? 2.615 6.964 6.937 1.00 98.25 98 LYS A O 1
ATOM 744 N N . ALA A 1 99 ? 2.243 5.484 8.586 1.00 98.38 99 ALA A N 1
ATOM 745 C CA . ALA A 1 99 ? 3.224 4.511 8.109 1.00 98.38 99 ALA A CA 1
ATOM 746 C C . ALA A 1 99 ? 2.896 3.994 6.695 1.00 98.38 99 ALA A C 1
ATOM 748 O O . ALA A 1 99 ? 3.794 3.844 5.865 1.00 98.38 99 ALA A O 1
ATOM 749 N N . GLN A 1 100 ? 1.614 3.766 6.390 1.00 98.50 100 GLN A N 1
ATOM 750 C CA . GLN A 1 100 ? 1.177 3.372 5.046 1.00 98.50 100 GLN A CA 1
ATOM 751 C C . GLN A 1 100 ? 1.413 4.479 4.012 1.00 98.50 100 GLN A C 1
ATOM 753 O O . GLN A 1 100 ? 1.892 4.199 2.915 1.00 98.50 100 GLN A O 1
ATOM 758 N N . MET A 1 101 ? 1.122 5.734 4.361 1.00 98.38 101 MET A N 1
ATOM 759 C CA . MET A 1 101 ? 1.396 6.884 3.496 1.00 98.38 101 MET A CA 1
ATOM 760 C C . MET A 1 101 ? 2.890 7.043 3.208 1.00 98.38 101 MET A C 1
ATOM 762 O O . MET A 1 101 ? 3.265 7.241 2.053 1.00 98.38 101 MET A O 1
ATOM 766 N N . ASP A 1 102 ? 3.742 6.898 4.223 1.00 98.56 102 ASP A N 1
ATOM 767 C CA . ASP A 1 102 ? 5.195 6.967 4.055 1.00 98.56 102 ASP A CA 1
ATOM 768 C C . ASP A 1 102 ? 5.706 5.841 3.137 1.00 98.56 102 ASP A C 1
ATOM 770 O O . ASP A 1 102 ? 6.536 6.082 2.257 1.00 98.56 102 ASP A O 1
ATOM 774 N N . ALA A 1 103 ? 5.172 4.622 3.276 1.00 98.50 103 ALA A N 1
ATOM 775 C CA . ALA A 1 103 ? 5.508 3.496 2.404 1.00 98.50 103 ALA A CA 1
ATOM 776 C C . ALA A 1 103 ? 5.069 3.728 0.947 1.00 98.50 103 ALA A C 1
ATOM 778 O O . ALA A 1 103 ? 5.829 3.452 0.015 1.00 98.50 103 ALA A O 1
ATOM 779 N N . LEU A 1 104 ? 3.867 4.275 0.739 1.00 98.69 104 LEU A N 1
ATOM 780 C CA . LEU A 1 104 ? 3.370 4.624 -0.594 1.00 98.69 104 LEU A CA 1
ATOM 781 C C . LEU A 1 104 ? 4.213 5.719 -1.248 1.00 98.69 104 LEU A C 1
ATOM 783 O O . LEU A 1 104 ? 4.519 5.626 -2.437 1.00 98.69 104 LEU A O 1
ATOM 787 N N . GLU A 1 105 ? 4.625 6.734 -0.490 1.00 98.44 105 GLU A N 1
ATOM 788 C CA . GLU A 1 105 ? 5.479 7.799 -1.013 1.00 98.44 105 GLU A CA 1
ATOM 789 C C . GLU A 1 105 ? 6.860 7.262 -1.407 1.00 98.44 105 GLU A C 1
ATOM 791 O O . GLU A 1 105 ? 7.363 7.580 -2.487 1.00 98.44 105 GLU A O 1
ATOM 796 N N . GLN A 1 106 ? 7.443 6.369 -0.600 1.00 98.50 106 GLN A N 1
ATOM 797 C CA . GLN A 1 106 ? 8.688 5.683 -0.958 1.00 98.50 106 GLN A CA 1
ATOM 798 C C . GLN A 1 106 ? 8.540 4.867 -2.249 1.00 98.50 106 GLN A C 1
ATOM 800 O O . GLN A 1 106 ? 9.382 4.971 -3.145 1.00 98.50 106 GLN A O 1
ATOM 805 N N . GLN A 1 107 ? 7.450 4.107 -2.387 1.00 98.56 107 GLN A N 1
ATOM 806 C CA . GLN A 1 107 ? 7.171 3.336 -3.598 1.00 98.56 107 GLN A CA 1
ATOM 807 C C . GLN A 1 107 ? 7.004 4.246 -4.824 1.00 98.56 107 GLN A C 1
ATOM 809 O O . GLN A 1 107 ? 7.550 3.960 -5.892 1.00 98.56 107 GLN A O 1
ATOM 814 N N . ARG A 1 108 ? 6.282 5.364 -4.681 1.00 98.50 108 ARG A N 1
ATOM 815 C CA . ARG A 1 108 ? 6.077 6.352 -5.749 1.00 98.50 108 ARG A CA 1
ATOM 816 C C . ARG A 1 108 ? 7.406 6.915 -6.244 1.00 98.50 108 ARG A C 1
ATOM 818 O O . ARG A 1 108 ? 7.635 6.958 -7.453 1.00 98.50 108 ARG A O 1
ATOM 825 N N . VAL A 1 109 ? 8.284 7.314 -5.324 1.00 98.62 109 VAL A N 1
ATOM 826 C CA . VAL A 1 109 ? 9.611 7.855 -5.652 1.00 98.62 109 VAL A CA 1
ATOM 827 C C . VAL A 1 109 ? 10.474 6.807 -6.355 1.00 98.62 109 VAL A C 1
ATOM 829 O O . VAL A 1 109 ? 11.108 7.119 -7.364 1.00 98.62 109 VAL A O 1
ATOM 832 N N . GLN A 1 110 ? 10.461 5.558 -5.883 1.00 98.56 110 GLN A N 1
ATOM 833 C CA . GLN A 1 110 ? 11.211 4.469 -6.511 1.00 98.56 110 GLN A CA 1
ATOM 834 C C . GLN A 1 110 ? 10.752 4.218 -7.954 1.00 98.56 110 GLN A C 1
ATOM 836 O O . GLN A 1 110 ? 11.582 4.143 -8.862 1.00 98.56 110 GLN A O 1
ATOM 841 N N . LEU A 1 111 ? 9.438 4.142 -8.182 1.00 98.62 111 LEU A N 1
ATOM 842 C CA . LEU A 1 111 ? 8.872 3.956 -9.520 1.00 98.62 111 LEU A CA 1
ATOM 843 C C . LEU A 1 111 ? 9.190 5.136 -10.440 1.00 98.62 111 LEU A C 1
ATOM 845 O O . LEU A 1 111 ? 9.530 4.938 -11.606 1.00 98.62 111 LEU A O 1
ATOM 849 N N . GLN A 1 112 ? 9.132 6.365 -9.921 1.00 98.50 112 GLN A N 1
ATOM 850 C CA . GLN A 1 112 ? 9.500 7.550 -10.688 1.00 98.50 112 GLN A CA 1
ATOM 851 C C . GLN A 1 112 ? 10.974 7.504 -11.115 1.00 98.50 112 GLN A C 1
ATOM 853 O O . GLN A 1 112 ? 11.291 7.797 -12.269 1.00 98.50 112 GLN A O 1
ATOM 858 N N . GLN A 1 113 ? 11.874 7.108 -10.213 1.00 98.31 113 GLN A N 1
ATOM 859 C CA . GLN A 1 113 ? 13.298 6.997 -10.520 1.00 98.31 113 GLN A CA 1
ATOM 860 C C . GLN A 1 113 ? 13.584 5.884 -11.536 1.00 98.31 113 GLN A C 1
ATOM 862 O O . GLN A 1 113 ? 14.375 6.093 -12.455 1.00 98.31 113 GLN A O 1
ATOM 867 N N . GLN A 1 114 ? 12.907 4.739 -11.421 1.00 98.44 114 GLN A N 1
ATOM 868 C CA . GLN A 1 114 ? 13.012 3.654 -12.396 1.00 98.44 114 GLN A CA 1
ATOM 869 C C . GLN A 1 114 ? 12.552 4.104 -13.788 1.00 98.44 114 GLN A C 1
ATOM 871 O O . GLN A 1 114 ? 13.284 3.921 -14.759 1.00 98.44 114 GLN A O 1
ATOM 876 N N . ALA A 1 115 ? 11.393 4.760 -13.884 1.00 98.00 115 ALA A N 1
ATOM 877 C CA . ALA A 1 115 ? 10.870 5.250 -15.156 1.00 98.00 115 ALA A CA 1
ATOM 878 C C . ALA A 1 115 ? 11.822 6.260 -15.823 1.00 98.00 115 ALA A C 1
ATOM 880 O O . ALA A 1 115 ? 12.035 6.212 -17.034 1.00 98.00 115 ALA A O 1
ATOM 881 N N . ILE A 1 116 ? 12.439 7.151 -15.037 1.00 98.44 116 ILE A N 1
ATOM 882 C CA . ILE A 1 116 ? 13.458 8.084 -15.541 1.00 98.44 116 ILE A CA 1
ATOM 883 C C . ILE A 1 116 ? 14.690 7.320 -16.044 1.00 98.44 116 ILE A C 1
ATOM 885 O O . ILE A 1 116 ? 15.208 7.632 -17.115 1.00 98.44 116 ILE A O 1
ATOM 889 N N . GLN A 1 117 ? 15.154 6.310 -15.307 1.00 98.50 117 GLN A N 1
ATOM 890 C CA . GLN A 1 117 ? 16.325 5.529 -15.703 1.00 98.50 117 GLN A CA 1
ATOM 891 C C . GLN A 1 117 ? 16.085 4.742 -16.999 1.00 98.50 117 GLN A C 1
ATOM 893 O O . GLN A 1 117 ? 16.960 4.700 -17.864 1.00 98.50 117 GLN A O 1
ATOM 898 N N . GLU A 1 118 ? 14.901 4.157 -17.165 1.00 98.44 118 GLU A N 1
ATOM 899 C CA . GLU A 1 118 ? 14.508 3.459 -18.393 1.00 98.44 118 GLU A CA 1
ATOM 900 C C . GLU A 1 118 ? 14.461 4.415 -19.593 1.00 98.44 118 GLU A C 1
ATOM 902 O O . GLU A 1 118 ? 14.994 4.095 -20.657 1.00 98.44 118 GLU A O 1
ATOM 907 N N . GLN A 1 119 ? 13.920 5.625 -19.413 1.00 98.31 119 GLN A N 1
ATOM 908 C CA . GLN A 1 119 ? 13.935 6.655 -20.458 1.00 98.31 119 GLN A CA 1
ATOM 909 C C . GLN A 1 119 ? 15.359 7.079 -20.836 1.00 98.31 119 GLN A C 1
ATOM 911 O O . GLN A 1 119 ? 15.665 7.210 -22.022 1.00 98.31 119 GLN A O 1
ATOM 916 N N . ILE A 1 120 ? 16.250 7.258 -19.855 1.00 98.50 120 ILE A N 1
ATOM 917 C CA . ILE A 1 120 ? 17.664 7.575 -20.103 1.00 98.50 120 ILE A CA 1
ATOM 918 C C . ILE A 1 120 ? 18.336 6.463 -20.913 1.00 98.50 120 ILE A C 1
ATOM 920 O O . ILE A 1 120 ? 19.057 6.752 -21.869 1.00 98.50 120 ILE A O 1
ATOM 924 N N . ASN A 1 121 ? 18.094 5.198 -20.563 1.00 98.38 121 ASN A N 1
ATOM 925 C CA . ASN A 1 121 ? 18.665 4.060 -21.279 1.00 98.38 121 ASN A CA 1
ATOM 926 C C . ASN A 1 121 ? 18.193 4.033 -22.741 1.00 98.38 121 ASN A C 1
ATOM 928 O O . ASN A 1 121 ? 19.027 3.954 -23.642 1.00 98.38 121 ASN A O 1
ATOM 932 N N . ALA A 1 122 ? 16.891 4.213 -22.981 1.00 98.19 122 ALA A N 1
ATOM 933 C CA . ALA A 1 122 ? 16.334 4.271 -24.332 1.00 98.19 122 ALA A CA 1
ATOM 934 C C . ALA A 1 122 ? 16.930 5.425 -25.164 1.00 98.19 122 ALA A C 1
ATOM 936 O O . ALA A 1 122 ? 17.292 5.240 -26.327 1.00 98.19 122 ALA A O 1
ATOM 937 N N . ILE A 1 123 ? 17.094 6.611 -24.567 1.00 98.06 123 ILE A N 1
ATOM 938 C CA . ILE A 1 123 ? 17.730 7.760 -25.233 1.00 98.06 123 ILE A CA 1
ATOM 939 C C . ILE A 1 123 ? 19.197 7.458 -25.564 1.00 98.06 123 ILE A C 1
ATOM 941 O O . ILE A 1 123 ? 19.668 7.796 -26.651 1.00 98.06 123 ILE A O 1
ATOM 945 N N . ASN A 1 124 ? 19.930 6.811 -24.658 1.00 98.06 124 ASN A N 1
ATOM 946 C CA . ASN A 1 124 ? 21.330 6.456 -24.886 1.00 98.06 124 ASN A CA 1
ATOM 947 C C . ASN A 1 124 ? 21.494 5.439 -26.023 1.00 98.06 124 ASN A C 1
ATOM 949 O O . ASN A 1 124 ? 22.415 5.574 -26.832 1.00 98.06 124 ASN A O 1
ATOM 953 N N . GLU A 1 125 ? 20.594 4.462 -26.127 1.00 97.62 125 GLU A N 1
ATOM 954 C CA . GLU A 1 125 ? 20.567 3.513 -27.245 1.00 97.62 125 GLU A CA 1
ATOM 955 C C . GLU A 1 125 ? 20.300 4.222 -28.576 1.00 97.62 125 GLU A C 1
ATOM 957 O O . GLU A 1 125 ? 21.054 4.040 -29.536 1.00 97.62 125 GLU A O 1
ATOM 962 N N . GLN A 1 126 ? 19.298 5.107 -28.620 1.00 96.31 126 GLN A N 1
ATOM 963 C CA . GLN A 1 126 ? 19.006 5.917 -29.807 1.00 96.31 126 GLN A CA 1
ATOM 964 C C . GLN A 1 126 ? 20.191 6.806 -30.203 1.00 96.31 126 GLN A C 1
ATOM 966 O O . GLN A 1 126 ? 20.535 6.899 -31.383 1.00 96.31 126 GLN A O 1
ATOM 971 N N . LEU A 1 127 ? 20.860 7.427 -29.229 1.00 97.50 127 LEU A N 1
ATOM 972 C CA . LEU A 1 127 ? 22.046 8.244 -29.470 1.00 97.50 127 LEU A CA 1
ATOM 973 C C . LEU A 1 127 ? 23.205 7.412 -30.033 1.00 97.50 127 LEU A C 1
ATOM 975 O O . LEU A 1 127 ? 23.925 7.883 -30.916 1.00 97.50 127 LEU A O 1
ATOM 979 N N . SER A 1 128 ? 23.396 6.188 -29.540 1.00 95.38 128 SER A N 1
ATOM 980 C CA . SER A 1 128 ? 24.402 5.259 -30.059 1.00 95.38 128 SER A CA 1
ATOM 981 C C . SER A 1 128 ? 24.114 4.881 -31.515 1.00 95.38 128 SER A C 1
ATOM 983 O O . SER A 1 128 ? 24.983 5.034 -32.375 1.00 95.38 128 SER A O 1
ATOM 985 N N . ALA A 1 129 ? 22.868 4.506 -31.825 1.00 90.94 129 ALA A N 1
ATOM 986 C CA . ALA A 1 129 ? 22.437 4.207 -33.189 1.00 90.94 129 ALA A CA 1
ATOM 987 C C . ALA A 1 129 ? 22.632 5.409 -34.135 1.00 90.94 129 ALA A C 1
ATOM 989 O O . ALA A 1 129 ? 23.174 5.262 -35.232 1.00 90.94 129 ALA A O 1
ATOM 990 N N . ALA A 1 130 ? 22.279 6.619 -33.688 1.00 93.19 130 ALA A N 1
ATOM 991 C CA . ALA A 1 130 ? 22.470 7.842 -34.465 1.00 93.19 130 ALA A CA 1
ATOM 992 C C . ALA A 1 130 ? 23.956 8.157 -34.725 1.00 93.19 130 ALA A C 1
ATOM 994 O O . ALA A 1 130 ? 24.313 8.600 -35.819 1.00 93.19 130 ALA A O 1
ATOM 995 N N . LYS A 1 131 ? 24.843 7.909 -33.750 1.00 93.06 131 LYS A N 1
ATOM 996 C CA . LYS A 1 131 ? 26.298 8.069 -33.927 1.00 93.06 131 LYS A CA 1
ATOM 997 C C . LYS A 1 131 ? 26.857 7.089 -34.954 1.00 93.06 131 LYS A C 1
ATOM 999 O O . LYS A 1 131 ? 27.658 7.501 -35.792 1.00 93.06 131 LYS A O 1
ATOM 1004 N N . THR A 1 132 ? 26.420 5.831 -34.916 1.00 90.44 132 THR A N 1
ATOM 1005 C CA . THR A 1 132 ? 26.798 4.828 -35.921 1.00 90.44 132 THR A CA 1
ATOM 1006 C C . THR A 1 132 ? 26.359 5.270 -37.310 1.00 90.44 132 THR A C 1
ATOM 1008 O O . THR A 1 132 ? 27.190 5.344 -38.211 1.00 90.44 132 THR A O 1
ATOM 1011 N N . LEU A 1 133 ? 25.095 5.676 -37.462 1.00 89.88 133 LEU A N 1
ATOM 1012 C CA . LEU A 1 133 ? 24.564 6.158 -38.736 1.00 89.88 133 LEU A CA 1
ATOM 1013 C C . LEU A 1 133 ? 25.360 7.356 -39.273 1.00 89.88 133 LEU A C 1
ATOM 1015 O O . LEU A 1 133 ? 25.709 7.392 -40.451 1.00 89.88 133 LEU A O 1
ATOM 1019 N N . LYS A 1 134 ? 25.695 8.322 -38.409 1.00 89.88 134 LYS A N 1
ATOM 1020 C CA . LYS A 1 134 ? 26.540 9.463 -38.781 1.00 89.88 134 LYS A CA 1
ATOM 1021 C C . LYS A 1 134 ? 27.908 9.009 -39.308 1.00 89.88 134 LYS A C 1
ATOM 1023 O O . LYS A 1 134 ? 28.331 9.489 -40.354 1.00 89.88 134 LYS A O 1
ATOM 1028 N N . SER A 1 135 ? 28.576 8.087 -38.612 1.00 87.75 135 SER A N 1
ATOM 1029 C CA . SER A 1 135 ? 29.876 7.540 -39.033 1.00 87.75 135 SER A CA 1
ATOM 1030 C C . SER A 1 135 ? 29.791 6.865 -40.406 1.00 87.75 135 SER A C 1
ATOM 1032 O O . SER A 1 135 ? 30.635 7.095 -41.273 1.00 87.75 135 SER A O 1
ATOM 1034 N N . THR A 1 136 ? 28.728 6.092 -40.643 1.00 83.12 136 THR A N 1
ATOM 1035 C CA . THR A 1 136 ? 28.457 5.466 -41.942 1.00 83.12 136 THR A CA 1
ATOM 1036 C C . THR A 1 136 ? 28.324 6.509 -43.055 1.00 83.12 136 THR A C 1
ATOM 1038 O O . THR A 1 136 ? 28.960 6.367 -44.099 1.00 83.12 136 THR A O 1
ATOM 1041 N N . TRP A 1 137 ? 27.569 7.591 -42.832 1.00 82.00 137 TRP A N 1
ATOM 1042 C CA . TRP A 1 137 ? 27.435 8.679 -43.809 1.00 82.00 137 TRP A CA 1
ATOM 1043 C C . TRP A 1 137 ? 28.748 9.424 -44.068 1.00 82.00 137 TRP A C 1
ATOM 1045 O O . TRP A 1 137 ? 29.068 9.705 -45.221 1.00 82.00 137 TRP A O 1
ATOM 1055 N N . GLU A 1 138 ? 29.536 9.704 -43.028 1.00 84.56 138 GLU A N 1
ATOM 1056 C CA . GLU A 1 138 ? 30.866 10.313 -43.179 1.00 84.56 138 GLU A CA 1
ATOM 1057 C C . GLU A 1 138 ? 31.826 9.410 -43.973 1.00 84.56 138 GLU A C 1
ATOM 1059 O O . GLU A 1 138 ? 32.660 9.901 -44.737 1.00 84.56 138 GLU A O 1
ATOM 1064 N N . GLY A 1 139 ? 31.717 8.087 -43.818 1.00 80.38 139 GLY A N 1
ATOM 1065 C CA . GLY A 1 139 ? 32.461 7.112 -44.618 1.00 80.38 139 GLY A CA 1
ATOM 1066 C C . GLY A 1 139 ? 32.029 7.106 -46.086 1.00 80.38 139 GLY A C 1
ATOM 1067 O O . GLY A 1 139 ? 32.879 7.149 -46.981 1.00 80.38 139 GLY A O 1
ATOM 1068 N N . LEU A 1 140 ? 30.715 7.116 -46.332 1.00 80.88 140 LEU A N 1
ATOM 1069 C CA . LEU A 1 140 ? 30.140 7.189 -47.675 1.00 80.88 140 LEU A CA 1
ATOM 1070 C C . LEU A 1 140 ? 30.589 8.453 -48.417 1.00 80.88 140 LEU A C 1
ATOM 1072 O O . LEU A 1 140 ? 31.106 8.335 -49.528 1.00 80.88 140 LEU A O 1
ATOM 1076 N N . ASP A 1 141 ? 30.476 9.630 -47.797 1.00 76.38 141 ASP A N 1
ATOM 1077 C CA . ASP A 1 141 ? 30.900 10.909 -48.388 1.00 76.38 141 ASP A CA 1
ATOM 1078 C C . ASP A 1 141 ? 32.374 10.878 -48.833 1.00 76.38 141 ASP A C 1
ATOM 1080 O O . ASP A 1 141 ? 32.697 11.187 -49.985 1.00 76.38 141 ASP A O 1
ATOM 1084 N N . LYS A 1 142 ? 33.269 10.384 -47.966 1.00 75.88 142 LYS A N 1
ATOM 1085 C CA . LYS A 1 142 ? 34.698 10.231 -48.288 1.00 75.88 142 LYS A CA 1
ATOM 1086 C C . LYS A 1 142 ? 34.931 9.280 -49.458 1.00 75.88 142 LYS A C 1
ATOM 1088 O O . LYS A 1 142 ? 35.702 9.606 -50.360 1.00 75.88 142 LYS A O 1
ATOM 1093 N N . SER A 1 143 ? 34.278 8.118 -49.453 1.00 67.75 143 SER A N 1
ATOM 1094 C CA . SER A 1 143 ? 34.445 7.109 -50.507 1.00 67.75 143 SER A CA 1
ATOM 1095 C C . SER A 1 143 ? 33.943 7.591 -51.870 1.00 67.75 143 SER A C 1
ATOM 1097 O O . SER A 1 143 ? 34.598 7.369 -52.890 1.00 67.75 143 SER A O 1
ATOM 1099 N N . LEU A 1 144 ? 32.829 8.328 -51.892 1.00 66.94 144 LEU A N 1
ATOM 1100 C CA . LEU A 1 144 ? 32.284 8.942 -53.096 1.00 66.94 144 LEU A CA 1
ATOM 1101 C C . LEU A 1 144 ? 33.226 10.037 -53.611 1.00 66.94 144 LEU A C 1
ATOM 1103 O O . LEU A 1 144 ? 33.522 10.095 -54.806 1.00 66.94 144 LEU A O 1
ATOM 1107 N N . GLY A 1 145 ? 33.754 10.870 -52.708 1.00 68.69 145 GLY A N 1
ATOM 1108 C CA . GLY A 1 145 ? 34.762 11.876 -53.030 1.00 68.69 145 GLY A CA 1
ATOM 1109 C C . GLY A 1 145 ? 36.025 11.271 -53.652 1.00 68.69 145 GLY A C 1
ATOM 1110 O O . GLY A 1 145 ? 36.503 11.774 -54.671 1.00 68.69 145 GLY A O 1
ATOM 1111 N N . GLN A 1 146 ? 36.529 10.170 -53.088 1.00 67.31 146 GLN A N 1
ATOM 1112 C CA . GLN A 1 146 ? 37.681 9.428 -53.614 1.00 67.31 146 GLN A CA 1
ATOM 1113 C C . GLN A 1 146 ? 37.386 8.779 -54.968 1.00 67.31 146 GLN A C 1
ATOM 1115 O O . GLN A 1 146 ? 38.188 8.911 -55.889 1.00 67.31 146 GLN A O 1
ATOM 1120 N N . SER A 1 147 ? 36.224 8.145 -55.124 1.00 63.22 147 SER A N 1
ATOM 1121 C CA . SER A 1 147 ? 35.803 7.552 -56.400 1.00 63.22 147 SER A CA 1
ATOM 1122 C C . SER A 1 147 ? 35.736 8.604 -57.500 1.00 63.22 147 SER A C 1
ATOM 1124 O O . SER A 1 147 ? 36.270 8.410 -58.586 1.00 63.22 147 SER A O 1
ATOM 1126 N N . ARG A 1 148 ? 35.151 9.771 -57.197 1.00 59.69 148 ARG A N 1
ATOM 1127 C CA . ARG A 1 148 ? 35.118 10.912 -58.115 1.00 59.69 148 ARG A CA 1
ATOM 1128 C C . ARG A 1 148 ? 36.526 11.392 -58.474 1.00 59.69 148 ARG A C 1
ATOM 1130 O O . ARG A 1 148 ? 36.780 11.694 -59.632 1.00 59.69 148 ARG A O 1
ATOM 1137 N N . TYR A 1 149 ? 37.444 11.465 -57.512 1.00 60.47 149 TYR A N 1
ATOM 1138 C CA . TYR A 1 149 ? 38.834 11.833 -57.789 1.00 60.47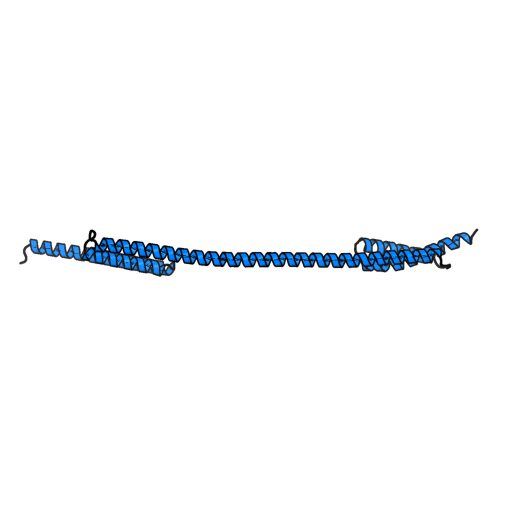 149 TYR A CA 1
ATOM 1139 C C . TYR A 1 149 ? 39.517 10.825 -58.730 1.00 60.47 149 TYR A C 1
ATOM 1141 O O . TYR A 1 149 ? 40.077 11.224 -59.750 1.00 60.47 149 TYR A O 1
ATOM 1149 N N . ASN A 1 150 ? 39.403 9.527 -58.439 1.00 60.16 150 ASN A N 1
ATOM 1150 C CA . ASN A 1 150 ? 39.984 8.452 -59.250 1.00 60.16 150 ASN A CA 1
ATOM 1151 C C . ASN A 1 150 ? 39.402 8.428 -60.668 1.00 60.16 150 ASN A C 1
ATOM 1153 O O . ASN A 1 150 ? 40.146 8.305 -61.640 1.00 60.16 150 ASN A O 1
ATOM 1157 N N . LEU A 1 151 ? 38.093 8.652 -60.795 1.00 54.34 151 LEU A N 1
ATOM 1158 C CA . LEU A 1 151 ? 37.415 8.823 -62.074 1.00 54.34 151 LEU A CA 1
ATOM 1159 C C . LEU A 1 151 ? 38.016 9.935 -62.922 1.00 54.34 151 LEU A C 1
ATOM 1161 O O . LEU A 1 151 ? 38.180 9.761 -64.120 1.00 54.34 151 LEU A O 1
ATOM 1165 N N . PHE A 1 152 ? 38.332 11.093 -62.355 1.00 52.97 152 PHE A N 1
ATOM 1166 C CA . PHE A 1 152 ? 38.890 12.182 -63.157 1.00 52.97 152 PHE A CA 1
ATOM 1167 C C . PHE A 1 152 ? 40.396 12.016 -63.404 1.00 52.97 152 PHE A C 1
ATOM 1169 O O . PHE A 1 152 ? 40.895 12.515 -64.409 1.00 52.97 152 PHE A O 1
ATOM 1176 N N . ALA A 1 153 ? 41.106 11.254 -62.565 1.00 58.97 153 ALA A N 1
ATOM 1177 C CA . ALA A 1 153 ? 42.564 11.126 -62.617 1.00 58.97 153 ALA A CA 1
ATOM 1178 C C . ALA A 1 153 ? 43.121 9.819 -63.237 1.00 58.97 153 ALA A C 1
ATOM 1180 O O . ALA A 1 153 ? 44.282 9.808 -63.634 1.00 58.97 153 ALA A O 1
ATOM 1181 N N . GLY A 1 154 ? 42.360 8.717 -63.322 1.00 57.25 154 GLY A N 1
ATOM 1182 C CA . GLY A 1 154 ? 42.899 7.376 -63.643 1.00 57.25 154 GLY A CA 1
ATOM 1183 C C . GLY A 1 154 ? 42.687 6.879 -65.083 1.00 57.25 154 GLY A C 1
ATOM 1184 O O . GLY A 1 154 ? 41.631 7.096 -65.662 1.00 57.25 154 GLY A O 1
ATOM 1185 N N . SER A 1 155 ? 43.658 6.178 -65.671 1.00 53.72 155 SER A N 1
ATOM 1186 C CA . SER A 1 155 ? 43.639 5.640 -67.046 1.00 53.72 155 SER A CA 1
ATOM 1187 C C . SER A 1 155 ? 43.544 4.102 -67.064 1.00 53.72 155 SER A C 1
ATOM 1189 O O . SER A 1 155 ? 44.501 3.430 -66.690 1.00 53.72 155 SER A O 1
ATOM 1191 N N . ALA A 1 156 ? 42.422 3.511 -67.501 1.00 54.00 156 ALA A N 1
ATOM 1192 C CA . ALA A 1 156 ? 42.316 2.058 -67.737 1.00 54.00 156 ALA A CA 1
ATOM 1193 C C . ALA A 1 156 ? 41.196 1.703 -68.740 1.00 54.00 156 ALA A C 1
ATOM 1195 O O . ALA A 1 156 ? 40.296 2.514 -68.928 1.00 54.00 156 ALA A O 1
ATOM 1196 N N . ASN A 1 157 ? 41.283 0.515 -69.368 1.00 47.88 157 ASN A N 1
ATOM 1197 C CA . ASN A 1 157 ? 40.493 0.014 -70.513 1.00 47.88 157 ASN A CA 1
ATOM 1198 C C . ASN A 1 157 ? 40.286 -1.543 -70.447 1.00 47.88 157 ASN A C 1
ATOM 1200 O O . ASN A 1 157 ? 41.076 -2.218 -69.785 1.00 47.88 157 ASN A O 1
ATOM 1204 N N . LEU A 1 158 ? 39.283 -2.065 -71.192 1.00 47.31 158 LEU A N 1
ATOM 1205 C CA . LEU A 1 158 ? 39.105 -3.391 -71.862 1.00 47.31 158 LEU A CA 1
ATOM 1206 C C . LEU A 1 158 ? 38.205 -4.558 -71.340 1.00 47.31 158 LEU A C 1
ATOM 1208 O O . LEU A 1 158 ? 37.983 -5.476 -72.121 1.00 47.31 158 LEU A O 1
ATOM 1212 N N . ASP A 1 159 ? 37.571 -4.551 -70.158 1.00 60.06 159 ASP A N 1
ATOM 1213 C CA . ASP A 1 159 ? 36.501 -5.551 -69.812 1.00 60.06 159 ASP A CA 1
ATOM 1214 C C . ASP A 1 159 ? 35.309 -4.912 -69.075 1.00 60.06 159 ASP A C 1
ATOM 1216 O O . ASP A 1 159 ? 34.705 -5.439 -68.140 1.00 60.06 159 ASP A O 1
ATOM 1220 N N . ALA A 1 160 ? 35.022 -3.673 -69.441 1.00 59.09 160 ALA A N 1
ATOM 1221 C CA . ALA A 1 160 ? 34.151 -2.808 -68.670 1.00 59.09 160 ALA A CA 1
ATOM 1222 C C . ALA A 1 160 ? 32.668 -3.169 -68.828 1.00 59.09 160 ALA A C 1
ATOM 1224 O O . ALA A 1 160 ? 31.920 -3.245 -67.856 1.00 59.09 160 ALA A O 1
ATOM 1225 N N . GLU A 1 161 ? 32.243 -3.463 -70.049 1.00 56.31 161 GLU A N 1
ATOM 1226 C CA . GLU A 1 161 ? 30.826 -3.590 -70.387 1.00 56.31 161 GLU A CA 1
ATOM 1227 C C . GLU A 1 161 ? 30.149 -4.792 -69.698 1.00 56.31 161 GLU A C 1
ATOM 1229 O O . GLU A 1 161 ? 29.065 -4.656 -69.129 1.00 56.31 161 GLU A O 1
ATOM 1234 N N . ASN A 1 162 ? 30.832 -5.942 -69.618 1.00 61.78 162 ASN A N 1
ATOM 1235 C CA . ASN A 1 162 ? 30.332 -7.134 -68.916 1.00 61.78 162 ASN A CA 1
ATOM 1236 C C . ASN A 1 162 ? 30.280 -6.950 -67.392 1.00 61.78 162 ASN A C 1
ATOM 1238 O O . ASN A 1 162 ? 29.407 -7.493 -66.709 1.00 61.78 162 ASN A O 1
ATOM 1242 N N . ARG A 1 163 ? 31.212 -6.173 -66.835 1.00 63.06 163 ARG A N 1
ATOM 1243 C CA . ARG A 1 163 ? 31.284 -5.906 -65.393 1.00 63.06 163 ARG A CA 1
ATOM 1244 C C . ARG A 1 163 ? 30.280 -4.832 -64.969 1.00 63.06 163 ARG A C 1
ATOM 1246 O O . ARG A 1 163 ? 29.815 -4.854 -63.829 1.00 63.06 163 ARG A O 1
ATOM 1253 N N . LEU A 1 164 ? 29.893 -3.939 -65.883 1.00 72.12 164 LEU A N 1
ATOM 1254 C CA . LEU A 1 164 ? 28.999 -2.815 -65.614 1.00 72.12 164 LEU A CA 1
ATOM 1255 C C . LEU A 1 164 ? 27.625 -3.278 -65.127 1.00 72.12 164 LEU A C 1
ATOM 1257 O O . LEU A 1 164 ? 27.148 -2.802 -64.098 1.00 72.12 164 LEU A O 1
ATOM 1261 N N . GLY A 1 165 ? 27.009 -4.238 -65.823 1.00 70.25 165 GLY A N 1
ATOM 1262 C CA . GLY A 1 165 ? 25.676 -4.740 -65.475 1.00 70.25 165 GLY A CA 1
ATOM 1263 C C . GLY A 1 165 ? 25.612 -5.342 -64.067 1.00 70.25 165 GLY A C 1
ATOM 1264 O O . GLY A 1 165 ? 24.708 -5.025 -63.290 1.00 70.25 165 GLY A O 1
ATOM 1265 N N . THR A 1 166 ? 26.612 -6.147 -63.704 1.00 71.25 166 THR A N 1
ATOM 1266 C CA . THR A 1 166 ? 26.707 -6.798 -62.388 1.00 71.25 166 THR A CA 1
ATOM 1267 C C . THR A 1 166 ? 26.910 -5.782 -61.266 1.00 71.25 166 THR A C 1
ATOM 1269 O O . THR A 1 166 ? 26.224 -5.830 -60.246 1.00 71.25 166 THR A O 1
ATOM 1272 N N . VAL A 1 167 ? 27.808 -4.814 -61.462 1.00 77.81 167 VAL A N 1
ATOM 1273 C CA . VAL A 1 167 ? 28.116 -3.813 -60.434 1.00 77.81 167 VAL A CA 1
ATOM 1274 C C . VAL A 1 167 ? 26.983 -2.782 -60.290 1.00 77.81 167 VAL A C 1
ATOM 1276 O O . VAL A 1 167 ? 26.687 -2.356 -59.175 1.00 77.81 167 VAL A O 1
ATOM 1279 N N . GLN A 1 168 ? 26.263 -2.442 -61.366 1.00 77.19 168 GLN A N 1
ATOM 1280 C CA . GLN A 1 168 ? 25.045 -1.619 -61.290 1.00 77.19 168 GLN A CA 1
ATOM 1281 C C . GLN A 1 168 ? 23.921 -2.303 -60.505 1.00 77.19 168 GLN A C 1
ATOM 1283 O O . GLN A 1 168 ? 23.239 -1.649 -59.711 1.00 77.19 168 GLN A O 1
ATOM 1288 N N . ALA A 1 169 ? 23.703 -3.601 -60.734 1.00 78.88 169 ALA A N 1
ATOM 1289 C CA . ALA A 1 169 ? 22.690 -4.369 -60.017 1.00 78.88 169 ALA A CA 1
ATOM 1290 C C . ALA A 1 169 ? 23.005 -4.430 -58.515 1.00 78.88 169 ALA A C 1
ATOM 1292 O O . ALA A 1 169 ? 22.127 -4.167 -57.691 1.00 78.88 169 ALA A O 1
ATOM 1293 N N . GLU A 1 170 ? 24.269 -4.677 -58.168 1.00 80.94 170 GLU A N 1
ATOM 1294 C CA . GLU A 1 170 ? 24.716 -4.731 -56.778 1.00 80.94 170 GLU A CA 1
ATOM 1295 C C . GLU A 1 170 ? 24.659 -3.356 -56.096 1.00 80.94 170 GLU A C 1
ATOM 1297 O O . GLU A 1 170 ? 24.204 -3.249 -54.957 1.00 80.94 170 GLU A O 1
ATOM 1302 N N . PHE A 1 171 ? 24.996 -2.277 -56.811 1.00 85.75 171 PHE A N 1
ATOM 1303 C CA . PHE A 1 171 ? 24.863 -0.914 -56.293 1.00 85.75 171 PHE A CA 1
ATOM 1304 C C . PHE A 1 171 ? 23.404 -0.571 -55.961 1.00 85.75 171 PHE A C 1
ATOM 1306 O O . PHE A 1 171 ? 23.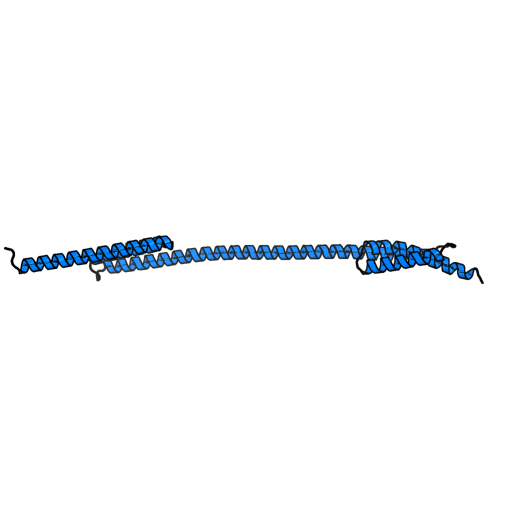121 -0.035 -54.889 1.00 85.75 171 PHE A O 1
ATOM 1313 N N . ARG A 1 172 ? 22.450 -0.916 -56.840 1.00 84.88 172 ARG A N 1
ATOM 1314 C CA . ARG A 1 172 ? 21.012 -0.696 -56.590 1.00 84.88 172 ARG A CA 1
ATOM 1315 C C . ARG A 1 172 ? 20.503 -1.546 -55.424 1.00 84.88 172 ARG A C 1
ATOM 1317 O O . ARG A 1 172 ? 19.727 -1.044 -54.612 1.00 84.88 172 ARG A O 1
ATOM 1324 N N . ARG A 1 173 ? 20.958 -2.801 -55.317 1.00 88.62 173 ARG A N 1
ATOM 1325 C CA . ARG A 1 173 ? 20.602 -3.721 -54.224 1.00 88.62 173 ARG A CA 1
ATOM 1326 C C . ARG A 1 173 ? 21.052 -3.178 -52.869 1.00 88.62 173 ARG A C 1
ATOM 1328 O O . ARG A 1 173 ? 20.228 -3.034 -51.969 1.00 88.62 173 ARG A O 1
ATOM 1335 N N . LEU A 1 174 ? 22.334 -2.834 -52.742 1.00 86.19 174 LEU A N 1
ATOM 1336 C CA . LEU A 1 174 ? 22.892 -2.279 -51.509 1.00 86.19 174 LEU A CA 1
ATOM 1337 C C . LEU A 1 174 ? 22.295 -0.901 -51.187 1.00 86.19 174 LEU A C 1
ATOM 1339 O O . LEU A 1 174 ? 22.069 -0.603 -50.020 1.00 86.19 174 LEU A O 1
ATOM 1343 N N . SER A 1 175 ? 21.948 -0.100 -52.203 1.00 84.12 175 SER A N 1
ATOM 1344 C CA . SER A 1 175 ? 21.271 1.195 -52.016 1.00 84.12 175 SER A CA 1
ATOM 1345 C C . SER A 1 175 ? 19.895 1.026 -51.382 1.00 84.12 175 SER A C 1
ATOM 1347 O O . SER A 1 175 ? 19.561 1.746 -50.446 1.00 84.12 175 SER A O 1
ATOM 1349 N N . GLY A 1 176 ? 19.109 0.052 -51.848 1.00 87.62 176 GLY A N 1
ATOM 1350 C CA . GLY A 1 176 ? 17.800 -0.251 -51.267 1.00 87.62 176 GLY A CA 1
ATOM 1351 C C . GLY A 1 176 ? 17.889 -0.712 -49.811 1.00 87.62 176 GLY A C 1
ATOM 1352 O O . GLY A 1 176 ? 17.115 -0.255 -48.974 1.00 87.62 176 GLY A O 1
ATOM 1353 N N . LEU A 1 177 ? 18.864 -1.571 -49.497 1.00 84.81 177 LEU A N 1
ATOM 1354 C CA . LEU A 1 177 ? 19.092 -2.072 -48.138 1.00 84.81 177 LEU A CA 1
ATOM 1355 C C . LEU A 1 177 ? 19.590 -0.968 -47.193 1.00 84.81 177 LEU A C 1
ATOM 1357 O O . LEU A 1 177 ? 19.049 -0.807 -46.101 1.00 84.81 177 LEU A O 1
ATOM 1361 N N . ALA A 1 178 ? 20.547 -0.151 -47.637 1.00 84.81 178 ALA A N 1
ATOM 1362 C CA . ALA A 1 178 ? 21.065 0.981 -46.873 1.00 84.81 178 ALA A CA 1
ATOM 1363 C C . ALA A 1 178 ? 19.974 2.016 -46.554 1.00 84.81 178 ALA A C 1
ATOM 1365 O O . ALA A 1 178 ? 19.880 2.494 -45.425 1.00 84.81 178 ALA A O 1
ATOM 1366 N N . LEU A 1 179 ? 19.101 2.324 -47.522 1.00 81.94 179 LEU A N 1
ATOM 1367 C CA . LEU A 1 179 ? 17.936 3.191 -47.305 1.00 81.94 179 LEU A CA 1
ATOM 1368 C C . LEU A 1 179 ? 16.896 2.557 -46.367 1.00 81.94 179 LEU A C 1
ATOM 1370 O O . LEU A 1 179 ? 16.159 3.279 -45.699 1.00 81.94 179 LEU A O 1
ATOM 1374 N N . GLY A 1 180 ? 16.860 1.225 -46.287 1.00 83.12 180 GLY A N 1
ATOM 1375 C CA . GLY A 1 180 ? 16.080 0.458 -45.314 1.00 83.12 180 GLY A CA 1
ATOM 1376 C C . GLY A 1 180 ? 16.708 0.366 -43.917 1.00 83.12 180 GLY A C 1
ATOM 1377 O O . GLY A 1 180 ? 16.114 -0.258 -43.041 1.00 83.12 180 GLY A O 1
ATOM 1378 N N . GLY A 1 181 ? 17.876 0.979 -43.693 1.00 80.12 181 GLY A N 1
ATOM 1379 C CA . GLY A 1 181 ? 18.566 1.004 -42.400 1.00 80.12 181 GLY A CA 1
ATOM 1380 C C . GLY A 1 181 ? 19.626 -0.084 -42.202 1.00 80.12 181 GLY A C 1
ATOM 1381 O O . GLY A 1 181 ? 20.150 -0.210 -41.097 1.00 80.12 181 GLY A O 1
ATOM 1382 N N . ASP A 1 182 ? 19.966 -0.854 -43.239 1.00 83.56 182 ASP A N 1
ATOM 1383 C CA . ASP A 1 182 ? 21.044 -1.847 -43.184 1.00 83.56 182 ASP A CA 1
ATOM 1384 C C . ASP A 1 182 ? 22.419 -1.152 -43.236 1.00 83.56 182 ASP A C 1
ATOM 1386 O O . ASP A 1 182 ? 22.869 -0.663 -44.280 1.00 83.56 182 ASP A O 1
ATOM 1390 N N . SER A 1 183 ? 23.088 -1.084 -42.081 1.00 77.50 183 SER A N 1
ATOM 1391 C CA . SER A 1 183 ? 24.390 -0.424 -41.934 1.00 77.50 183 SER A CA 1
ATOM 1392 C C . SER A 1 183 ? 25.521 -1.140 -42.669 1.00 77.50 183 SER A C 1
ATOM 1394 O O . SER A 1 183 ? 26.461 -0.480 -43.116 1.00 77.50 183 SER A O 1
ATOM 1396 N N . ASP A 1 184 ? 25.437 -2.462 -42.820 1.00 80.38 184 ASP A N 1
ATOM 1397 C CA . ASP A 1 184 ? 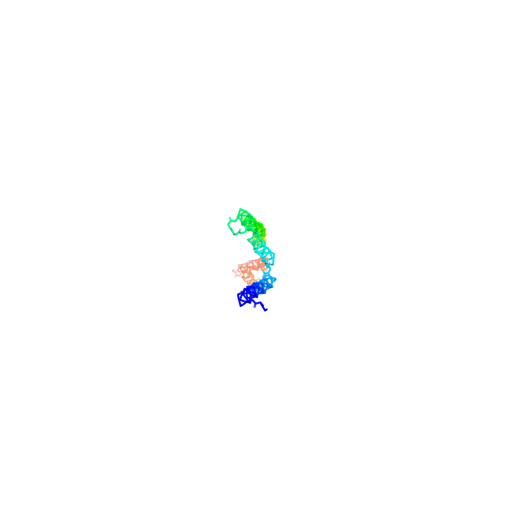26.462 -3.255 -43.500 1.00 80.38 184 ASP A CA 1
ATOM 1398 C C . ASP A 1 184 ? 26.358 -3.051 -45.012 1.00 80.38 184 ASP A C 1
ATOM 1400 O O . ASP A 1 184 ? 27.370 -2.846 -45.690 1.00 80.38 184 ASP A O 1
ATOM 1404 N N . ALA A 1 185 ? 25.130 -2.998 -45.535 1.00 82.62 185 ALA A N 1
ATOM 1405 C CA . ALA A 1 185 ? 24.885 -2.629 -46.922 1.00 82.62 185 ALA A CA 1
ATOM 1406 C C . ALA A 1 185 ? 25.358 -1.198 -47.223 1.00 82.62 185 ALA A C 1
ATOM 1408 O O . ALA A 1 185 ? 25.992 -0.955 -48.254 1.00 82.62 185 ALA A O 1
ATOM 1409 N N . ALA A 1 186 ? 25.124 -0.262 -46.297 1.00 79.94 186 ALA A N 1
ATOM 1410 C CA . ALA A 1 186 ? 25.624 1.105 -46.404 1.00 79.94 186 ALA A CA 1
ATOM 1411 C C . ALA A 1 186 ? 27.163 1.174 -46.390 1.00 79.94 186 ALA A C 1
ATOM 1413 O O . ALA A 1 186 ? 27.747 1.949 -47.143 1.00 79.94 186 ALA A O 1
ATOM 1414 N N . GLY A 1 187 ? 27.839 0.332 -45.602 1.00 79.69 187 GLY A N 1
ATOM 1415 C CA . GLY A 1 187 ? 29.302 0.233 -45.608 1.00 79.69 187 GLY A CA 1
ATOM 1416 C C . GLY A 1 187 ? 29.874 -0.314 -46.924 1.00 79.69 187 GLY A C 1
ATOM 1417 O O . GLY A 1 187 ? 30.923 0.140 -47.382 1.00 79.69 187 GLY A O 1
ATOM 1418 N N . GLN A 1 188 ? 29.176 -1.254 -47.567 1.00 82.12 188 GLN A N 1
ATOM 1419 C CA . GLN A 1 188 ? 29.613 -1.888 -48.819 1.00 82.12 188 GLN A CA 1
ATOM 1420 C C . GLN A 1 188 ? 29.325 -1.044 -50.071 1.00 82.12 188 GLN A C 1
ATOM 1422 O O . GLN A 1 188 ? 30.029 -1.176 -51.078 1.00 82.12 188 GLN A O 1
ATOM 1427 N N . LEU A 1 189 ? 28.341 -0.137 -50.008 1.00 82.12 189 LEU A N 1
ATOM 1428 C CA . LEU A 1 189 ? 27.976 0.764 -51.109 1.00 82.12 189 LEU A CA 1
ATOM 1429 C C . LEU A 1 189 ? 29.148 1.582 -51.639 1.00 82.12 189 LEU A C 1
ATOM 1431 O O . LEU A 1 189 ? 29.248 1.796 -52.844 1.00 82.12 189 LEU A O 1
ATOM 1435 N N . ALA A 1 190 ? 30.030 2.012 -50.740 1.00 72.19 190 ALA A N 1
ATOM 1436 C CA . ALA A 1 190 ? 31.251 2.731 -51.064 1.00 72.19 190 ALA A CA 1
ATOM 1437 C C . ALA A 1 190 ? 32.095 1.978 -52.106 1.00 72.19 190 ALA A C 1
ATOM 1439 O O . ALA A 1 190 ? 32.375 2.503 -53.180 1.00 72.19 190 ALA A O 1
ATOM 1440 N N . GLY A 1 191 ? 32.450 0.721 -51.819 1.00 77.94 191 GLY A N 1
ATOM 1441 C CA . GLY A 1 191 ? 33.321 -0.084 -52.682 1.00 77.94 191 GLY A CA 1
ATOM 1442 C C . GLY A 1 191 ? 32.666 -0.488 -54.006 1.00 77.94 191 GLY A C 1
ATOM 1443 O O . GLY A 1 191 ? 33.323 -0.502 -55.053 1.00 77.94 191 GLY A O 1
ATOM 1444 N N . VAL A 1 192 ? 31.360 -0.773 -53.981 1.00 80.81 192 VAL A N 1
ATOM 1445 C CA . VAL A 1 192 ? 30.589 -1.083 -55.196 1.00 80.81 192 VAL A CA 1
ATOM 1446 C C . VAL A 1 192 ? 30.393 0.172 -56.053 1.00 80.81 192 VAL A C 1
ATOM 1448 O O . VAL A 1 192 ? 30.505 0.095 -57.274 1.00 80.81 192 VAL A O 1
ATOM 1451 N N . GLY A 1 193 ? 30.198 1.339 -55.434 1.00 79.25 193 GLY A N 1
ATOM 1452 C CA . GLY A 1 193 ? 30.158 2.638 -56.106 1.00 79.25 193 GLY A CA 1
ATOM 1453 C C . GLY A 1 193 ? 31.474 2.979 -56.807 1.00 79.25 193 GLY A C 1
ATOM 1454 O O . GLY A 1 193 ? 31.447 3.351 -57.978 1.00 79.25 193 GLY A O 1
ATOM 1455 N N . THR A 1 194 ? 32.622 2.772 -56.148 1.00 73.25 194 THR A N 1
ATOM 1456 C CA . THR A 1 194 ? 33.953 2.933 -56.768 1.00 73.25 194 THR A CA 1
ATOM 1457 C C . THR A 1 194 ? 34.095 2.055 -58.005 1.00 73.25 194 THR A C 1
ATOM 1459 O O . THR A 1 194 ? 34.433 2.536 -59.084 1.00 73.25 194 THR A O 1
ATOM 1462 N N . SER A 1 195 ? 33.760 0.771 -57.860 1.00 76.19 195 SER A N 1
ATOM 1463 C CA . SER A 1 195 ? 33.855 -0.203 -58.948 1.00 76.19 195 SER A CA 1
ATOM 1464 C C . SER A 1 195 ? 32.938 0.165 -60.116 1.00 76.19 195 SER A C 1
ATOM 1466 O O . SER A 1 195 ? 33.333 0.029 -61.270 1.00 76.19 195 SER A O 1
ATOM 1468 N N . LEU A 1 196 ? 31.724 0.652 -59.829 1.00 78.75 196 LEU A N 1
ATOM 1469 C CA . LEU A 1 196 ? 30.751 1.041 -60.848 1.00 78.75 196 LEU A CA 1
ATOM 1470 C C . LEU A 1 196 ? 31.281 2.196 -61.692 1.00 78.75 196 LEU A C 1
ATOM 1472 O O . LEU A 1 196 ? 31.206 2.178 -62.917 1.00 78.75 196 LEU A O 1
ATOM 1476 N N . LEU A 1 197 ? 31.812 3.202 -61.010 1.00 73.25 197 LEU A N 1
ATOM 1477 C CA . LEU A 1 197 ? 32.324 4.410 -61.623 1.00 73.25 197 LEU A CA 1
ATOM 1478 C C . LEU A 1 197 ? 33.557 4.111 -62.486 1.00 73.25 197 LEU A C 1
ATOM 1480 O O . LEU A 1 197 ? 33.573 4.486 -63.659 1.00 73.25 197 LEU A O 1
ATOM 1484 N N . ASP A 1 198 ? 34.527 3.361 -61.962 1.00 74.56 198 ASP A N 1
ATOM 1485 C CA . ASP A 1 198 ? 35.712 2.941 -62.722 1.00 74.56 198 ASP A CA 1
ATOM 1486 C C . ASP A 1 198 ? 35.324 2.215 -64.016 1.00 74.56 198 ASP A C 1
ATOM 1488 O O . ASP A 1 198 ? 35.883 2.486 -65.078 1.00 74.56 198 ASP A O 1
ATOM 1492 N N . ILE A 1 199 ? 34.315 1.345 -63.954 1.00 73.06 199 ILE A N 1
ATOM 1493 C CA . ILE A 1 199 ? 33.808 0.625 -65.122 1.00 73.06 199 ILE A CA 1
ATOM 1494 C C . ILE A 1 199 ? 33.130 1.572 -66.129 1.00 73.06 199 ILE A C 1
ATOM 1496 O O . ILE A 1 199 ? 33.414 1.480 -67.321 1.00 73.06 199 ILE A O 1
ATOM 1500 N N . VAL A 1 200 ? 32.285 2.510 -65.678 1.00 71.50 200 VAL A N 1
ATOM 1501 C CA . VAL A 1 200 ? 31.626 3.494 -66.566 1.00 71.50 200 VAL A CA 1
ATOM 1502 C C . VAL A 1 200 ? 32.654 4.316 -67.351 1.00 71.50 200 VAL A C 1
ATOM 1504 O O . VAL A 1 200 ? 32.451 4.596 -68.534 1.00 71.50 200 VAL A O 1
ATOM 1507 N N . LYS A 1 201 ? 33.785 4.674 -66.732 1.00 69.38 201 LYS A N 1
ATOM 1508 C CA . LYS A 1 201 ? 34.870 5.385 -67.421 1.00 69.38 201 LYS A CA 1
ATOM 1509 C C . LYS A 1 201 ? 35.525 4.537 -68.511 1.00 69.38 201 LYS A C 1
ATOM 1511 O O . LYS A 1 201 ? 35.791 5.047 -69.595 1.00 69.38 201 LYS A O 1
ATOM 1516 N N . GLN A 1 202 ? 35.779 3.262 -68.231 1.00 68.56 202 GLN A N 1
ATOM 1517 C CA . GLN A 1 202 ? 36.373 2.338 -69.198 1.00 68.56 202 GLN A CA 1
ATOM 1518 C C . GLN A 1 202 ? 35.453 2.111 -70.416 1.00 68.56 202 GLN A C 1
ATOM 1520 O O . GLN A 1 202 ? 35.944 2.033 -71.539 1.00 68.56 202 GLN A O 1
ATOM 1525 N N . THR A 1 203 ? 34.127 2.060 -70.218 1.00 63.81 203 THR A N 1
ATOM 1526 C CA . THR A 1 203 ? 33.152 2.000 -71.328 1.00 63.81 203 THR A CA 1
ATOM 1527 C C . THR A 1 203 ? 33.032 3.320 -72.094 1.00 63.81 203 THR A C 1
ATOM 1529 O O . THR A 1 203 ? 32.903 3.302 -73.308 1.00 63.81 203 THR A O 1
ATOM 1532 N N . ALA A 1 204 ? 33.110 4.477 -71.425 1.00 63.59 204 ALA A N 1
ATOM 1533 C CA . ALA A 1 204 ? 33.004 5.776 -72.099 1.00 63.59 204 ALA A CA 1
ATOM 1534 C C . ALA A 1 204 ? 34.264 6.137 -72.912 1.00 63.59 204 ALA A C 1
ATOM 1536 O O . ALA A 1 204 ? 34.168 6.789 -73.944 1.00 63.59 204 ALA A O 1
ATOM 1537 N N . GLY A 1 205 ? 35.451 5.706 -72.469 1.00 56.81 205 GLY A N 1
ATOM 1538 C CA . GLY A 1 205 ? 36.716 5.954 -73.173 1.00 56.81 205 GLY A CA 1
ATOM 1539 C C . GLY A 1 205 ? 36.963 5.072 -74.404 1.00 56.81 205 GLY A C 1
ATOM 1540 O O . GLY A 1 205 ? 37.899 5.342 -75.145 1.00 56.81 205 GLY A O 1
ATOM 1541 N N . THR A 1 206 ? 36.158 4.029 -74.627 1.00 52.00 206 THR A N 1
ATOM 1542 C CA . THR A 1 206 ? 36.276 3.130 -75.792 1.00 52.00 206 THR A CA 1
ATOM 1543 C C . THR A 1 206 ? 35.394 3.536 -76.973 1.00 52.00 206 THR A C 1
ATOM 1545 O O . THR A 1 206 ? 35.662 3.102 -78.090 1.00 52.00 206 THR A O 1
ATOM 1548 N N . GLU A 1 207 ? 34.395 4.408 -76.776 1.00 50.00 207 GLU A N 1
ATOM 1549 C CA . GLU A 1 207 ? 33.570 4.952 -77.871 1.00 50.00 207 GLU A CA 1
ATOM 1550 C C . GLU A 1 207 ? 34.336 5.949 -78.767 1.00 50.00 207 GLU A C 1
ATOM 1552 O O . GLU A 1 207 ? 34.042 6.035 -79.957 1.00 50.00 207 GLU A O 1
ATOM 1557 N N . GLU A 1 208 ? 35.352 6.658 -78.250 1.00 50.00 208 GLU A N 1
ATOM 1558 C CA . GLU A 1 208 ? 36.183 7.588 -79.046 1.00 50.00 208 GLU A CA 1
ATOM 1559 C C . GLU A 1 208 ? 37.251 6.888 -79.913 1.00 50.00 208 GLU A C 1
ATOM 1561 O O . GLU A 1 208 ? 37.821 7.520 -80.796 1.00 50.00 208 GLU A O 1
ATOM 1566 N N . GLU A 1 209 ? 37.510 5.589 -79.718 1.00 44.66 209 GLU A N 1
ATOM 1567 C CA . GLU A 1 209 ? 38.515 4.830 -80.489 1.00 44.66 209 GLU A CA 1
ATOM 1568 C C . GLU A 1 209 ? 37.931 4.170 -81.765 1.00 44.66 209 GLU A C 1
ATOM 1570 O O . GLU A 1 209 ? 38.638 3.464 -82.484 1.00 44.66 209 GLU A O 1
ATOM 1575 N N . TYR A 1 210 ? 36.647 4.421 -82.072 1.00 47.59 210 TYR A N 1
ATOM 1576 C CA . TYR A 1 210 ? 35.908 3.869 -83.225 1.00 47.59 210 TYR A CA 1
ATOM 1577 C C . TYR A 1 210 ? 35.343 4.922 -84.211 1.00 47.59 210 TYR A C 1
ATOM 1579 O O . TYR A 1 210 ? 34.452 4.598 -85.004 1.00 47.59 210 TYR A O 1
ATOM 1587 N N . LEU A 1 211 ? 35.870 6.152 -84.226 1.00 43.00 211 LEU A N 1
ATOM 1588 C CA . LEU A 1 211 ? 35.583 7.184 -85.245 1.00 43.00 211 LEU A CA 1
ATOM 1589 C C . LEU A 1 211 ? 36.865 7.663 -85.936 1.00 43.00 211 LEU A C 1
ATOM 1591 O O . LEU A 1 211 ? 36.784 7.949 -87.154 1.00 43.00 211 LEU A O 1
#